Protein AF-A0A2H0RM08-F1 (afdb_monomer_lite)

Organism: NCBI:txid1975039

Sequence (198 aa):
MTTKRDSYFTITSQKLAPTNNWGISQTSTAKVDLTGQFVILPSTMTLTTHAVIGAIIGGATGDPYLAFSLGFGSHFLVDIIPHGDRELYEGHKTKTAQKRAVAFVIMDAITALIVVSLMFAYSPDHTLSFVLAMGIIGSVLPDFINGIYEAWEVQSLEWFNRFHFFFHNLISDRSGDVPLRYGLIGQLVVIVFLQRYF

pLDDT: mean 72.75, std 20.71, range [28.17, 97.88]

Structure (mmCIF, N/CA/C/O backbone):
data_AF-A0A2H0RM08-F1
#
_entry.id   AF-A0A2H0RM08-F1
#
loop_
_atom_site.group_PDB
_atom_site.id
_atom_site.type_symbol
_atom_site.label_atom_id
_atom_site.label_alt_id
_atom_site.label_comp_id
_atom_site.label_asym_id
_atom_site.label_entity_id
_atom_site.label_seq_id
_atom_site.pdbx_PDB_ins_code
_atom_site.Cartn_x
_atom_site.Cartn_y
_atom_site.Cartn_z
_atom_site.occupancy
_atom_site.B_iso_or_equiv
_atom_site.auth_seq_id
_atom_site.auth_comp_id
_atom_site.auth_asym_id
_atom_site.auth_atom_id
_atom_site.pdbx_PDB_model_num
ATOM 1 N N . MET A 1 1 ? -8.349 7.116 56.021 1.00 37.41 1 MET A N 1
ATOM 2 C CA . MET A 1 1 ? -9.017 6.359 54.940 1.00 37.41 1 MET A CA 1
ATOM 3 C C . MET A 1 1 ? -9.976 7.299 54.229 1.00 37.41 1 MET A C 1
ATOM 5 O O . MET A 1 1 ? -11.030 7.604 54.762 1.00 37.41 1 MET A O 1
ATOM 9 N N . THR A 1 2 ? -9.557 7.849 53.093 1.00 32.69 2 THR A N 1
ATOM 10 C CA . THR A 1 2 ? -10.329 8.783 52.266 1.00 32.69 2 THR A CA 1
ATOM 11 C C . THR A 1 2 ? -11.040 8.003 51.162 1.00 32.69 2 THR A C 1
ATOM 13 O O . THR A 1 2 ? -10.400 7.394 50.309 1.00 32.69 2 THR A O 1
ATOM 16 N N . THR A 1 3 ? -12.370 7.985 51.187 1.00 38.28 3 THR A N 1
ATOM 17 C CA . THR A 1 3 ? -13.201 7.414 50.122 1.00 38.28 3 THR A CA 1
ATOM 18 C C . THR A 1 3 ? -13.321 8.431 48.988 1.00 38.28 3 THR A C 1
ATOM 20 O O . THR A 1 3 ? -13.971 9.467 49.116 1.00 38.28 3 THR A O 1
ATOM 23 N N . LYS A 1 4 ? -12.647 8.160 47.867 1.00 35.88 4 LYS A N 1
ATOM 24 C CA . LYS A 1 4 ? -12.765 8.941 46.632 1.00 35.88 4 LYS A CA 1
ATOM 25 C C . LYS A 1 4 ? -14.127 8.607 46.004 1.00 35.88 4 LYS A C 1
ATOM 27 O O . LYS A 1 4 ? -14.339 7.480 45.572 1.00 35.88 4 LYS A O 1
ATOM 32 N N . ARG A 1 5 ? -15.077 9.547 46.041 1.00 39.28 5 ARG A N 1
ATOM 33 C CA . ARG A 1 5 ? -16.319 9.472 45.255 1.00 39.28 5 ARG A CA 1
ATOM 34 C C . ARG A 1 5 ? -15.983 9.885 43.825 1.00 39.28 5 ARG A C 1
ATOM 36 O O . ARG A 1 5 ? -15.564 11.020 43.615 1.00 39.28 5 ARG A O 1
ATOM 43 N N . ASP A 1 6 ? -16.163 8.977 42.875 1.00 38.56 6 ASP A N 1
ATOM 44 C CA . ASP A 1 6 ? -16.057 9.288 41.453 1.00 38.56 6 ASP A CA 1
ATOM 45 C C . ASP A 1 6 ? -17.283 10.102 41.017 1.00 38.56 6 ASP A C 1
ATOM 47 O O . ASP A 1 6 ? -18.428 9.647 41.067 1.00 38.56 6 ASP A O 1
ATOM 51 N N . SER A 1 7 ? -17.032 11.353 40.642 1.00 35.97 7 SER A N 1
ATOM 52 C CA . SER A 1 7 ? -18.035 12.323 40.212 1.00 35.97 7 SER A CA 1
ATOM 53 C C . SER A 1 7 ? -18.400 12.094 38.742 1.00 35.97 7 SER A C 1
ATOM 55 O O . SER A 1 7 ? -17.797 12.687 37.853 1.00 35.97 7 SER A O 1
ATOM 57 N N . TYR A 1 8 ? -19.396 11.253 38.463 1.00 36.31 8 TYR A N 1
ATOM 58 C CA . TYR A 1 8 ? -20.032 11.210 37.142 1.00 36.31 8 TYR A CA 1
ATOM 59 C C . TYR A 1 8 ? -21.121 12.289 37.067 1.00 36.31 8 TYR A C 1
ATOM 61 O O . TYR A 1 8 ? -22.122 12.216 37.779 1.00 36.31 8 TYR A O 1
ATOM 69 N N . PHE A 1 9 ? -20.950 13.289 36.200 1.00 38.53 9 PHE A N 1
ATOM 70 C CA . PHE A 1 9 ? -22.025 14.220 35.853 1.00 38.53 9 PHE A CA 1
ATOM 71 C C . PHE A 1 9 ? -22.924 13.585 34.786 1.00 38.53 9 PHE A C 1
ATOM 73 O O . PHE A 1 9 ? -22.468 13.253 33.695 1.00 38.53 9 PHE A O 1
ATOM 80 N N . THR A 1 10 ? -24.210 13.423 35.099 1.00 34.44 10 THR A N 1
ATOM 81 C CA . THR A 1 10 ? -25.239 13.045 34.120 1.00 34.44 10 THR A CA 1
ATOM 82 C C . THR A 1 10 ? -25.870 14.327 33.593 1.00 34.44 10 THR A C 1
ATOM 84 O O . THR A 1 10 ? -26.615 14.986 34.315 1.00 34.44 10 THR A O 1
ATOM 87 N N . ILE A 1 11 ? -25.555 14.712 32.356 1.00 38.88 11 ILE A N 1
ATOM 88 C CA . ILE A 1 11 ? -26.245 15.812 31.672 1.00 38.88 11 ILE A CA 1
ATOM 89 C C . ILE A 1 11 ? -27.397 15.199 30.877 1.00 38.88 11 ILE A C 1
ATOM 91 O O . ILE A 1 11 ? -27.197 14.613 29.816 1.00 38.88 11 ILE A O 1
ATOM 95 N N . THR A 1 12 ? -28.613 15.319 31.400 1.00 37.12 12 THR A N 1
ATOM 96 C CA . THR A 1 12 ? -29.833 14.910 30.699 1.00 37.12 12 THR A CA 1
ATOM 97 C C . THR A 1 12 ? -30.245 16.023 29.737 1.00 37.12 12 THR A C 1
ATOM 99 O O . THR A 1 12 ? -31.011 16.909 30.106 1.00 37.12 12 THR A O 1
ATOM 102 N N . SER A 1 13 ? -29.747 16.022 28.499 1.00 37.53 13 SER A N 1
ATOM 103 C CA . SER A 1 13 ? -30.335 16.869 27.454 1.00 37.53 13 SER A CA 1
ATOM 104 C C . SER A 1 13 ? -31.500 16.125 26.798 1.00 37.53 13 SER A C 1
ATOM 106 O O . SER A 1 13 ? -31.288 15.240 25.967 1.00 37.53 13 SER A O 1
ATOM 108 N N . GLN A 1 14 ? -32.738 16.478 27.152 1.00 37.50 14 GLN A N 1
ATOM 109 C CA . GLN A 1 14 ? -33.910 16.133 26.344 1.00 37.50 14 GLN A CA 1
ATOM 110 C C . GLN A 1 14 ? -33.843 16.924 25.033 1.00 37.50 14 GLN A C 1
ATOM 112 O O . GLN A 1 14 ? -34.339 18.044 24.939 1.00 37.50 14 GLN A O 1
ATOM 117 N N . LYS A 1 15 ? -33.215 16.349 24.007 1.00 37.06 15 LYS A N 1
ATOM 118 C CA . LYS A 1 15 ? -33.416 16.782 22.624 1.00 37.06 15 LYS A CA 1
ATOM 119 C C . LYS A 1 15 ? -34.309 15.734 21.970 1.00 37.06 15 LYS A C 1
ATOM 121 O O . LYS A 1 15 ? -33.874 14.614 21.725 1.00 37.06 15 LYS A O 1
ATOM 126 N N . LEU A 1 16 ? -35.583 16.081 21.789 1.00 36.94 16 LEU A N 1
ATOM 127 C CA . LEU A 1 16 ? -36.564 15.258 21.082 1.00 36.94 16 LEU A CA 1
ATOM 128 C C . LEU A 1 16 ? -36.021 14.963 19.675 1.00 36.94 16 LEU A C 1
ATOM 130 O O . LEU A 1 16 ? -35.828 15.882 18.880 1.00 36.94 16 LEU A O 1
ATOM 134 N N . ALA A 1 17 ? -35.717 13.696 19.396 1.00 36.94 17 ALA A N 1
ATOM 135 C CA . ALA A 1 17 ? -35.316 13.249 18.069 1.00 36.94 17 ALA A CA 1
ATOM 136 C C . ALA A 1 17 ? -36.547 13.219 17.142 1.00 36.94 17 ALA A C 1
ATOM 138 O O . ALA A 1 17 ? -37.616 12.791 17.587 1.00 36.94 17 ALA A O 1
ATOM 139 N N . PRO A 1 18 ? -36.438 13.639 15.869 1.00 34.59 18 PRO A N 1
ATOM 140 C CA . PRO A 1 18 ? -37.503 13.412 14.904 1.00 34.59 18 PRO A CA 1
ATOM 141 C C . PRO A 1 18 ? -37.652 11.904 14.670 1.00 34.59 18 PRO A C 1
ATOM 143 O O . PRO A 1 18 ? -36.688 11.205 14.360 1.00 34.59 18 PRO A O 1
ATOM 146 N N . THR A 1 19 ? -38.869 11.401 14.853 1.00 38.06 19 THR A N 1
ATOM 147 C CA . THR A 1 19 ? -39.237 10.005 14.613 1.00 38.06 19 THR A CA 1
ATOM 148 C C . THR A 1 19 ? -39.115 9.693 13.124 1.00 38.06 19 THR A C 1
ATOM 150 O O . THR A 1 19 ? -39.819 10.292 12.312 1.00 38.06 19 THR A O 1
ATOM 153 N N . ASN A 1 20 ? -38.258 8.747 12.745 1.00 40.06 20 ASN A N 1
ATOM 154 C CA . ASN A 1 20 ? -38.384 8.071 11.457 1.00 40.06 20 ASN A CA 1
ATOM 155 C C . ASN A 1 20 ? -39.426 6.938 11.582 1.00 40.06 20 ASN A C 1
ATOM 157 O O . ASN A 1 20 ? -39.612 6.364 12.654 1.00 40.06 20 ASN A O 1
ATOM 161 N N . ASN A 1 21 ? -40.143 6.644 10.491 1.00 40.69 21 ASN A N 1
ATOM 162 C CA . ASN A 1 21 ? -41.357 5.802 10.429 1.00 40.69 21 ASN A CA 1
ATOM 163 C C . ASN A 1 21 ? -41.167 4.297 10.738 1.00 40.69 21 ASN A C 1
ATOM 165 O O . ASN A 1 21 ? -41.962 3.474 10.296 1.00 40.69 21 ASN A O 1
ATOM 169 N N . TRP A 1 22 ? -40.143 3.917 11.501 1.00 36.47 22 TRP A N 1
ATOM 170 C CA . TRP A 1 22 ? -39.817 2.518 11.790 1.00 36.47 22 TRP A CA 1
ATOM 171 C C . TRP A 1 22 ? -39.790 2.160 13.277 1.00 36.47 22 TRP A C 1
ATOM 173 O O . TRP A 1 22 ? -39.260 1.117 13.623 1.00 36.47 22 TRP A O 1
ATOM 183 N N . GLY A 1 23 ? -40.384 2.964 14.166 1.00 35.12 23 GLY A N 1
ATOM 184 C CA . GLY A 1 23 ? -40.809 2.501 15.500 1.00 35.12 23 GLY A CA 1
ATOM 185 C C . GLY A 1 23 ? -39.731 1.924 16.435 1.00 35.12 23 GLY A C 1
ATOM 186 O O . GLY A 1 23 ? -40.082 1.291 17.426 1.00 35.12 23 GLY A O 1
ATOM 187 N N . ILE A 1 24 ? -38.438 2.138 16.172 1.00 36.03 24 ILE A N 1
ATOM 188 C CA . ILE A 1 24 ? -37.345 1.684 17.042 1.00 36.03 24 ILE A CA 1
ATOM 189 C C . ILE A 1 24 ? -36.806 2.896 17.804 1.00 36.03 24 ILE A C 1
ATOM 191 O O . ILE A 1 24 ? -36.108 3.738 17.239 1.00 36.03 24 ILE A O 1
ATOM 195 N N . SER A 1 25 ? -37.106 2.995 19.103 1.00 32.72 25 SER A N 1
ATOM 196 C CA . SER A 1 25 ? -36.466 3.988 19.970 1.00 32.72 25 SER A CA 1
ATOM 197 C C . SER A 1 25 ? -35.016 3.571 20.235 1.00 32.72 25 SER A C 1
ATOM 199 O O . SER A 1 25 ? -34.748 2.729 21.093 1.00 32.72 25 SER A O 1
ATOM 201 N N . GLN A 1 26 ? -34.060 4.147 19.508 1.00 35.72 26 GLN A N 1
ATOM 202 C CA . GLN A 1 26 ? -32.646 4.002 19.847 1.00 35.72 26 GLN A CA 1
ATOM 203 C C . GLN A 1 26 ? -32.292 4.968 20.981 1.00 35.72 26 GLN A C 1
ATOM 205 O O . GLN A 1 26 ? -31.883 6.102 20.755 1.00 35.72 26 GLN A O 1
ATOM 210 N N . THR A 1 27 ? -32.430 4.529 22.230 1.00 34.03 27 THR A N 1
ATOM 211 C CA . THR A 1 27 ? -31.763 5.194 23.355 1.00 34.03 27 THR A CA 1
ATOM 212 C C . THR A 1 27 ? -30.323 4.690 23.436 1.00 34.03 27 THR A C 1
ATOM 214 O O . THR A 1 27 ? -29.999 3.861 24.285 1.00 34.03 27 THR A O 1
ATOM 217 N N . SER A 1 28 ? -29.443 5.150 22.542 1.00 32.59 28 SER A N 1
ATOM 218 C CA . SER A 1 28 ? -28.004 4.952 22.731 1.00 32.59 28 SER A CA 1
ATOM 219 C C . SER A 1 28 ? -27.492 6.036 23.676 1.00 32.59 28 SER A C 1
ATOM 221 O O . SER A 1 28 ? -27.297 7.187 23.283 1.00 32.59 28 SER A O 1
ATOM 223 N N . THR A 1 29 ? -27.276 5.695 24.943 1.00 30.27 29 THR A N 1
ATOM 224 C CA . THR A 1 29 ? -26.474 6.536 25.835 1.00 30.27 29 THR A C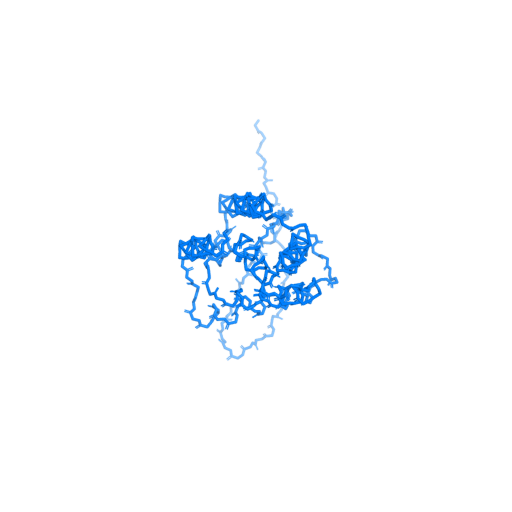A 1
ATOM 225 C C . THR A 1 29 ? -25.033 6.509 25.334 1.00 30.27 29 THR A C 1
ATOM 227 O O . THR A 1 29 ? -24.268 5.608 25.681 1.00 30.27 29 THR A O 1
ATOM 230 N N . ALA A 1 30 ? -24.672 7.465 24.480 1.00 31.56 30 ALA A N 1
ATOM 231 C CA . ALA A 1 30 ? -23.295 7.688 24.072 1.00 31.56 30 ALA A CA 1
ATOM 232 C C . ALA A 1 30 ? -22.513 8.197 25.291 1.00 31.56 30 ALA A C 1
ATOM 234 O O . ALA A 1 30 ? -22.573 9.371 25.653 1.00 31.56 30 ALA A O 1
ATOM 235 N N . LYS A 1 31 ? -21.810 7.285 25.967 1.00 28.17 31 LYS A N 1
ATOM 236 C CA . LYS A 1 31 ? -20.747 7.650 26.901 1.00 28.17 31 LYS A CA 1
ATOM 237 C C . LYS A 1 31 ? -19.540 8.032 26.052 1.00 28.17 31 LYS A C 1
ATOM 239 O O . LYS A 1 31 ? -18.856 7.155 25.536 1.00 28.17 31 LYS A O 1
ATOM 244 N N . VAL A 1 32 ? -19.327 9.331 25.865 1.00 37.38 32 VAL A N 1
ATOM 245 C CA . VAL A 1 32 ? -18.082 9.850 25.292 1.00 37.38 32 VAL A CA 1
ATOM 246 C C . VAL A 1 32 ? -17.012 9.695 26.367 1.00 37.38 32 VAL A C 1
ATOM 248 O O . VAL A 1 32 ? -17.015 10.414 27.366 1.00 37.38 32 VAL A O 1
ATOM 251 N N . ASP A 1 33 ? -16.158 8.688 26.204 1.00 36.47 33 ASP A N 1
ATOM 252 C CA . ASP A 1 33 ? -14.968 8.519 27.029 1.00 36.47 33 ASP A CA 1
ATOM 253 C C . ASP A 1 33 ? -13.962 9.612 26.637 1.00 36.47 33 ASP A C 1
ATOM 255 O O . ASP A 1 33 ? -13.466 9.646 25.514 1.00 36.47 33 ASP A O 1
ATOM 259 N N . LEU A 1 34 ? -13.710 10.548 27.554 1.00 41.09 34 LEU A N 1
ATOM 260 C CA . LEU A 1 34 ? -12.825 11.705 27.367 1.00 41.09 34 LEU A CA 1
ATOM 261 C C . LEU A 1 34 ? -11.333 11.326 27.352 1.00 41.09 34 LEU A C 1
ATOM 263 O O . LEU A 1 34 ? -10.472 12.207 27.331 1.00 41.09 34 LEU A O 1
ATOM 267 N N . THR A 1 35 ? -10.987 10.036 27.350 1.00 35.56 35 THR A N 1
ATOM 268 C CA . THR A 1 35 ? -9.635 9.616 26.985 1.00 35.56 35 THR A CA 1
ATOM 269 C C . THR A 1 35 ? -9.523 9.630 25.467 1.00 35.56 35 THR A C 1
ATOM 271 O O . THR A 1 35 ? -9.950 8.678 24.821 1.00 35.56 35 THR A O 1
ATOM 274 N N . GLY A 1 36 ? -8.952 10.693 24.899 1.00 36.16 36 GLY A N 1
ATOM 275 C CA . GLY A 1 36 ? -8.514 10.754 23.501 1.00 36.16 36 GLY A CA 1
ATOM 276 C C . GLY A 1 36 ? -7.443 9.702 23.203 1.00 36.16 36 GLY A C 1
ATOM 277 O O . GLY A 1 36 ? -6.269 10.017 23.027 1.00 36.16 36 GLY A O 1
ATOM 278 N N . GLN A 1 37 ? -7.831 8.428 23.220 1.00 34.03 37 GLN A N 1
ATO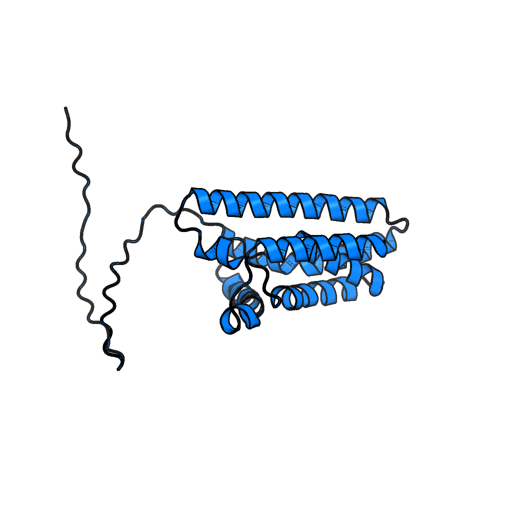M 279 C CA . GLN A 1 37 ? -7.024 7.338 22.715 1.00 34.03 37 GLN A CA 1
ATOM 280 C C . GLN A 1 37 ? -7.049 7.498 21.204 1.00 34.03 37 GLN A C 1
ATOM 282 O O . GLN A 1 37 ? -8.027 7.131 20.566 1.00 34.03 37 GLN A O 1
ATOM 287 N N . PHE A 1 38 ? -5.988 8.103 20.670 1.00 39.06 38 PHE A N 1
ATOM 288 C CA . PHE A 1 38 ? -5.614 7.988 19.268 1.00 39.06 38 PHE A CA 1
ATOM 289 C C . PHE A 1 38 ? -5.663 6.509 18.904 1.00 39.06 38 PHE A C 1
ATOM 291 O O . PHE A 1 38 ? -4.798 5.728 19.309 1.00 39.06 38 PHE A O 1
ATOM 298 N N . VAL A 1 39 ? -6.721 6.110 18.211 1.00 41.44 39 VAL A N 1
ATOM 299 C CA . VAL A 1 39 ? -6.815 4.776 17.651 1.00 41.44 39 VAL A CA 1
ATOM 300 C C . VAL A 1 39 ? -6.355 4.922 16.212 1.00 41.44 39 VAL A C 1
ATOM 302 O O . VAL A 1 39 ? -7.137 5.280 15.344 1.00 41.44 39 VAL A O 1
ATOM 305 N N . ILE A 1 40 ? -5.060 4.708 15.979 1.00 45.97 40 ILE A N 1
ATOM 306 C CA . ILE A 1 40 ? -4.556 4.504 14.620 1.00 45.97 40 ILE A CA 1
ATOM 307 C C . ILE A 1 40 ? -5.148 3.166 14.181 1.00 45.97 40 ILE A C 1
ATOM 309 O O . ILE A 1 40 ? -4.779 2.123 14.727 1.00 45.97 40 ILE A O 1
ATOM 313 N N . LEU A 1 41 ? -6.155 3.222 13.313 1.00 48.12 41 LEU A N 1
ATOM 314 C CA . LEU A 1 41 ? -6.894 2.068 12.818 1.00 48.12 41 LEU A CA 1
ATOM 315 C C . LEU A 1 41 ? -6.444 1.769 11.403 1.00 48.12 41 LEU A C 1
ATOM 317 O O . LEU A 1 41 ? -7.111 2.221 10.489 1.00 48.12 41 LEU A O 1
ATOM 321 N N . PRO A 1 42 ? -5.351 1.019 11.213 1.00 47.97 42 PRO A N 1
ATOM 322 C CA . PRO A 1 42 ? -4.864 0.779 9.873 1.00 47.97 42 PRO A CA 1
ATOM 323 C C . PRO A 1 42 ? -5.911 0.011 9.061 1.00 47.97 42 PRO A C 1
ATOM 325 O O . PRO A 1 42 ? -6.260 -1.120 9.407 1.00 47.97 42 PRO A O 1
ATOM 328 N N . SER A 1 43 ? -6.400 0.643 7.997 1.00 49.81 43 SER A N 1
ATOM 329 C CA . SER A 1 43 ? -7.021 -0.021 6.853 1.00 49.81 43 SER A CA 1
ATOM 330 C C . SER A 1 43 ? -5.911 -0.716 6.077 1.00 49.81 43 SER A C 1
ATOM 332 O O . SER A 1 43 ? -5.074 -0.023 5.501 1.00 49.81 43 SER A O 1
ATOM 334 N N . THR A 1 44 ? -5.812 -2.039 6.087 1.00 52.12 44 THR A N 1
ATOM 335 C CA . THR A 1 44 ? -4.750 -2.647 5.281 1.00 52.12 44 THR A CA 1
ATOM 336 C C . THR A 1 44 ? -5.153 -4.018 4.779 1.00 52.12 44 THR A C 1
ATOM 338 O O . THR A 1 44 ? -5.042 -5.019 5.499 1.00 52.12 44 THR A O 1
ATOM 341 N N . MET A 1 45 ? -5.380 -4.067 3.468 1.00 58.78 45 MET A N 1
ATOM 342 C CA . MET A 1 45 ? -4.684 -5.040 2.641 1.00 58.78 45 MET A CA 1
ATOM 343 C C . MET A 1 45 ? -3.205 -4.985 3.000 1.00 58.78 45 MET A C 1
ATOM 345 O O . MET A 1 45 ? -2.622 -3.924 3.193 1.00 58.78 45 MET A O 1
ATOM 349 N N . THR A 1 46 ? -2.578 -6.145 3.110 1.00 77.69 46 THR A N 1
ATOM 350 C CA . THR A 1 46 ? -1.178 -6.234 3.535 1.00 77.69 46 THR A CA 1
ATOM 351 C C . THR A 1 46 ? -0.293 -5.360 2.629 1.00 77.69 46 THR A C 1
ATOM 353 O O . THR A 1 46 ? -0.227 -5.594 1.420 1.00 77.69 46 THR A O 1
ATOM 356 N N . LEU A 1 47 ? 0.400 -4.377 3.207 1.00 85.19 47 LEU A N 1
ATOM 357 C CA . LEU A 1 47 ? 1.369 -3.472 2.586 1.00 85.19 47 LEU A CA 1
ATOM 358 C C . LEU A 1 47 ? 2.359 -4.235 1.703 1.00 85.19 47 LEU A C 1
ATOM 360 O O . LEU A 1 47 ? 2.749 -3.779 0.628 1.00 85.19 47 LEU A O 1
ATOM 364 N N . THR A 1 48 ? 2.740 -5.438 2.142 1.00 87.81 48 THR A N 1
ATOM 365 C CA . THR A 1 48 ? 3.602 -6.339 1.374 1.00 87.81 48 THR A CA 1
ATOM 366 C C . THR A 1 48 ? 2.990 -6.704 0.020 1.00 87.81 48 THR A C 1
ATOM 368 O O . THR A 1 48 ? 3.690 -6.687 -0.989 1.00 87.81 48 THR A O 1
ATOM 371 N N . THR A 1 49 ? 1.694 -7.019 -0.032 1.00 89.44 49 THR A N 1
ATOM 372 C CA . THR A 1 49 ? 0.995 -7.386 -1.273 1.00 89.44 49 THR A CA 1
ATOM 373 C C . THR A 1 49 ? 0.979 -6.219 -2.256 1.00 89.44 49 THR A C 1
ATOM 375 O O . THR A 1 49 ? 1.327 -6.407 -3.421 1.00 89.44 49 THR A O 1
ATOM 378 N N . HIS A 1 50 ? 0.675 -5.004 -1.791 1.00 91.56 50 HIS A N 1
ATOM 379 C CA . HIS A 1 50 ? 0.737 -3.800 -2.626 1.00 91.56 50 HIS A CA 1
ATOM 380 C C . HIS A 1 50 ? 2.139 -3.525 -3.150 1.00 91.56 50 HIS A C 1
ATOM 382 O O . HIS A 1 50 ? 2.318 -3.288 -4.343 1.00 91.56 50 HIS A O 1
ATOM 388 N N . ALA A 1 51 ? 3.151 -3.615 -2.286 1.00 92.00 51 ALA A N 1
ATOM 389 C CA . ALA A 1 51 ? 4.530 -3.418 -2.702 1.00 92.00 51 ALA A CA 1
ATOM 390 C C . ALA A 1 51 ? 4.937 -4.424 -3.792 1.00 92.00 51 ALA A C 1
ATOM 392 O O . ALA A 1 51 ? 5.489 -4.034 -4.819 1.00 92.00 51 ALA A O 1
ATOM 393 N N . VAL A 1 52 ? 4.609 -5.708 -3.623 1.00 90.19 52 VAL A N 1
ATOM 394 C CA . VAL A 1 52 ? 4.943 -6.747 -4.609 1.00 90.19 52 VAL A CA 1
ATOM 395 C C . VAL A 1 52 ? 4.196 -6.534 -5.932 1.00 90.19 52 VAL A C 1
ATOM 397 O O . VAL A 1 52 ? 4.815 -6.599 -6.995 1.00 90.19 52 VAL A O 1
ATOM 400 N N . ILE A 1 53 ? 2.893 -6.238 -5.897 1.00 91.19 53 ILE A N 1
ATOM 401 C CA . ILE A 1 53 ? 2.098 -5.963 -7.107 1.00 91.19 53 ILE A CA 1
ATOM 402 C C . ILE A 1 53 ? 2.626 -4.721 -7.834 1.00 91.19 53 ILE A C 1
ATOM 404 O O . ILE A 1 53 ? 2.835 -4.762 -9.048 1.00 91.19 53 ILE A O 1
ATOM 408 N N . GLY A 1 54 ? 2.919 -3.648 -7.097 1.00 92.69 54 GLY A N 1
ATOM 409 C CA . GLY A 1 54 ? 3.523 -2.435 -7.638 1.00 92.69 54 GLY A CA 1
ATOM 410 C C . GLY A 1 54 ? 4.866 -2.704 -8.315 1.00 92.69 54 GLY A C 1
ATOM 411 O O . GLY A 1 54 ? 5.103 -2.232 -9.427 1.00 92.69 54 GLY A O 1
ATOM 412 N N . ALA A 1 55 ? 5.723 -3.524 -7.706 1.00 90.75 55 ALA A N 1
ATOM 413 C CA . ALA A 1 55 ? 6.993 -3.913 -8.308 1.00 90.75 55 ALA A CA 1
ATOM 414 C C . ALA A 1 55 ? 6.798 -4.670 -9.633 1.00 90.75 55 ALA A C 1
ATOM 416 O O . ALA A 1 55 ? 7.473 -4.378 -10.615 1.00 90.75 55 ALA A O 1
ATOM 417 N N . ILE A 1 56 ? 5.837 -5.591 -9.718 1.00 89.75 56 ILE A N 1
ATOM 418 C CA . ILE A 1 56 ? 5.549 -6.325 -10.965 1.00 89.75 56 ILE A CA 1
ATOM 419 C C . ILE A 1 56 ? 5.059 -5.397 -12.062 1.00 89.75 56 ILE A C 1
ATOM 421 O O . ILE A 1 56 ? 5.503 -5.505 -13.203 1.00 89.75 56 ILE A O 1
ATOM 425 N N . ILE A 1 57 ? 4.168 -4.469 -11.719 1.00 92.44 57 ILE A N 1
ATOM 426 C CA . ILE A 1 57 ? 3.696 -3.450 -12.654 1.00 92.44 57 ILE A CA 1
ATOM 427 C C . ILE A 1 57 ? 4.875 -2.610 -13.155 1.00 92.44 57 ILE A C 1
ATOM 429 O O . ILE A 1 57 ? 4.976 -2.348 -14.354 1.00 92.44 57 ILE A O 1
ATOM 433 N N . GLY A 1 58 ? 5.810 -2.248 -12.274 1.00 91.31 58 GLY A N 1
ATOM 434 C CA . GLY A 1 58 ? 7.053 -1.589 -12.667 1.00 91.31 58 GLY A CA 1
ATOM 435 C C . GLY A 1 58 ? 7.862 -2.417 -13.670 1.00 91.31 58 GLY A C 1
ATOM 436 O O . GLY A 1 58 ? 8.197 -1.933 -14.750 1.00 91.31 58 GLY A O 1
ATOM 437 N N . GLY A 1 59 ? 8.106 -3.692 -13.367 1.00 88.31 59 GLY A N 1
ATOM 438 C CA . GLY A 1 59 ? 8.869 -4.583 -14.244 1.00 88.31 59 GLY A CA 1
ATOM 439 C C . GLY A 1 59 ? 8.201 -4.815 -15.602 1.00 88.31 59 GLY A C 1
ATOM 440 O O . GLY A 1 59 ? 8.886 -4.914 -16.615 1.00 88.31 59 GLY A O 1
ATOM 441 N N . ALA A 1 60 ? 6.868 -4.859 -15.637 1.00 89.94 60 ALA A N 1
ATOM 442 C CA . ALA A 1 60 ? 6.094 -5.084 -16.855 1.00 89.94 60 ALA A CA 1
ATOM 443 C C . ALA A 1 60 ? 5.966 -3.838 -17.748 1.00 89.94 60 ALA A C 1
ATOM 445 O O . ALA A 1 60 ? 5.773 -3.971 -18.955 1.00 89.94 60 ALA A O 1
ATOM 446 N N . THR A 1 61 ? 6.033 -2.636 -17.173 1.00 91.81 61 THR A N 1
ATOM 447 C CA . THR A 1 61 ? 5.836 -1.381 -17.917 1.00 91.81 61 THR A CA 1
ATOM 448 C C . THR A 1 61 ? 7.127 -0.834 -18.505 1.00 91.81 61 THR A C 1
ATOM 450 O O . THR A 1 61 ? 7.103 -0.302 -19.612 1.00 91.81 61 THR A O 1
ATOM 453 N N . GLY A 1 62 ? 8.244 -0.929 -17.776 1.00 87.69 62 GLY A N 1
ATOM 454 C CA . GLY A 1 62 ? 9.527 -0.355 -18.196 1.00 87.69 62 GLY A CA 1
ATOM 455 C C . GLY A 1 62 ? 9.561 1.182 -18.247 1.00 87.69 62 GLY A C 1
ATOM 456 O O . GLY A 1 62 ? 10.599 1.748 -18.578 1.00 87.69 62 GLY A O 1
ATOM 457 N N . ASP A 1 63 ? 8.463 1.859 -17.894 1.00 92.75 63 ASP A N 1
ATOM 458 C CA . ASP A 1 63 ? 8.345 3.317 -17.827 1.00 92.75 63 ASP A CA 1
ATOM 459 C C . ASP A 1 63 ? 7.929 3.739 -16.407 1.00 92.75 63 ASP A C 1
ATOM 461 O O . ASP A 1 63 ? 6.937 3.226 -15.884 1.00 92.75 63 ASP A O 1
ATOM 465 N N . PRO A 1 64 ? 8.655 4.668 -15.761 1.00 95.00 64 PRO A N 1
ATOM 466 C CA . PRO A 1 64 ? 8.414 5.028 -14.365 1.00 95.00 64 PRO A CA 1
ATOM 467 C C . PRO A 1 64 ? 7.063 5.719 -14.131 1.00 95.00 64 PRO A C 1
ATOM 469 O O . PRO A 1 64 ? 6.474 5.554 -13.062 1.00 95.00 64 PRO A O 1
ATOM 472 N N . TYR A 1 65 ? 6.551 6.479 -15.101 1.00 96.62 65 TYR A N 1
ATOM 473 C CA . TYR A 1 65 ? 5.271 7.173 -14.959 1.00 96.62 65 TYR A CA 1
ATOM 474 C C . TYR A 1 65 ? 4.112 6.186 -15.070 1.00 96.62 65 TYR A C 1
ATOM 476 O O . TYR A 1 65 ? 3.204 6.207 -14.238 1.00 96.62 65 TYR A O 1
ATOM 484 N N . LEU A 1 66 ? 4.176 5.278 -16.047 1.00 96.88 66 LEU A N 1
ATOM 485 C CA . LEU A 1 66 ? 3.210 4.188 -16.173 1.00 96.88 66 LEU A CA 1
ATOM 486 C C . LEU A 1 66 ? 3.265 3.255 -14.966 1.00 96.88 66 LEU A C 1
ATOM 488 O O . LEU A 1 66 ? 2.209 2.896 -14.448 1.00 96.88 66 LEU A O 1
ATOM 492 N N . ALA A 1 67 ? 4.463 2.914 -14.483 1.00 96.06 67 ALA A N 1
ATOM 493 C CA . ALA A 1 67 ? 4.647 2.106 -13.285 1.00 96.06 67 ALA A CA 1
ATOM 494 C C . ALA A 1 67 ? 3.930 2.725 -12.082 1.00 96.06 67 ALA A C 1
ATOM 496 O O . ALA A 1 67 ? 3.124 2.058 -11.434 1.00 96.06 67 ALA A O 1
ATOM 497 N N . PHE A 1 68 ? 4.163 4.014 -11.825 1.00 97.88 68 PHE A N 1
ATOM 498 C CA . PHE A 1 68 ? 3.511 4.735 -10.738 1.00 97.88 68 PHE A CA 1
ATOM 499 C C . PHE A 1 68 ? 1.988 4.779 -10.904 1.00 97.88 68 PHE A C 1
ATOM 501 O O . PHE A 1 68 ? 1.260 4.423 -9.979 1.00 97.88 68 PHE A O 1
ATOM 508 N N . SER A 1 69 ? 1.486 5.194 -12.073 1.00 97.56 69 SER A N 1
ATOM 509 C CA . SER A 1 69 ? 0.045 5.353 -12.300 1.00 97.56 69 SER A CA 1
ATOM 510 C C . SER A 1 69 ? -0.711 4.028 -12.228 1.00 97.56 69 SER A C 1
ATOM 512 O O . SER A 1 69 ? -1.772 3.958 -11.607 1.00 97.56 69 SER A O 1
ATOM 514 N N . LEU A 1 70 ? -0.170 2.970 -12.837 1.00 97.00 70 LEU A N 1
ATOM 515 C CA . LEU A 1 70 ? -0.774 1.642 -12.783 1.00 97.00 70 LEU A CA 1
ATOM 516 C C . LEU A 1 70 ? -0.631 1.021 -11.392 1.00 97.00 70 LEU A C 1
ATOM 518 O O . LEU A 1 70 ? -1.579 0.396 -10.930 1.00 97.00 70 LEU A O 1
ATOM 522 N N . GLY A 1 71 ? 0.487 1.247 -10.695 1.00 96.56 71 GLY A N 1
ATOM 523 C CA . GLY A 1 71 ? 0.661 0.854 -9.296 1.00 96.56 71 GLY A CA 1
ATOM 524 C C . GLY A 1 71 ? -0.402 1.493 -8.402 1.00 96.56 71 GLY A C 1
ATOM 525 O O . GLY A 1 71 ? -1.125 0.787 -7.701 1.00 96.56 71 GLY A O 1
ATOM 526 N N . PHE A 1 72 ? -0.584 2.809 -8.513 1.00 96.69 72 PHE A N 1
ATOM 527 C CA . PHE A 1 72 ? -1.601 3.563 -7.775 1.00 96.69 72 PHE A CA 1
ATOM 528 C C . PHE A 1 72 ? -3.022 3.074 -8.060 1.00 96.69 72 PHE A C 1
ATOM 530 O O . PHE A 1 72 ? -3.811 2.890 -7.138 1.00 96.69 72 PHE A O 1
ATOM 537 N N . GLY A 1 73 ? -3.352 2.808 -9.327 1.00 95.31 73 GLY A N 1
ATOM 538 C CA . GLY A 1 73 ? -4.645 2.224 -9.686 1.00 95.31 73 GLY A CA 1
ATOM 539 C C . GLY A 1 73 ? -4.823 0.799 -9.156 1.00 95.31 73 GLY A C 1
ATOM 540 O O . GLY A 1 73 ? -5.908 0.443 -8.700 1.00 95.31 73 GLY A O 1
ATOM 541 N N . SER A 1 74 ? -3.761 -0.012 -9.186 1.00 94.69 74 SER A N 1
ATOM 542 C CA . SER A 1 74 ? -3.804 -1.408 -8.746 1.00 94.69 74 SER A CA 1
ATOM 543 C C . SER A 1 74 ? -4.111 -1.549 -7.264 1.00 94.69 74 SER A C 1
ATOM 545 O O . SER A 1 74 ? -4.817 -2.483 -6.903 1.00 94.69 74 SER A O 1
ATOM 547 N N . HIS A 1 75 ? -3.667 -0.602 -6.435 1.00 93.38 75 HIS A N 1
ATOM 548 C CA . HIS A 1 75 ? -3.973 -0.581 -5.010 1.00 93.38 75 HIS A CA 1
ATOM 549 C C . HIS A 1 75 ? -5.483 -0.708 -4.762 1.00 93.38 75 HIS A C 1
ATOM 551 O O . HIS A 1 75 ? -5.931 -1.691 -4.182 1.00 93.38 75 HIS A O 1
ATOM 557 N N . PHE A 1 76 ? -6.280 0.201 -5.331 1.00 91.31 76 PHE A N 1
ATOM 558 C CA . PHE A 1 76 ? -7.734 0.185 -5.155 1.00 91.31 76 PHE A CA 1
ATOM 559 C C . PHE A 1 76 ? -8.390 -1.070 -5.728 1.00 91.31 76 PHE A C 1
ATOM 561 O O . PHE A 1 76 ? -9.397 -1.523 -5.202 1.00 91.31 76 PHE A O 1
ATOM 568 N N . LEU A 1 77 ? -7.849 -1.638 -6.812 1.00 91.12 77 LEU A N 1
ATOM 569 C CA . LEU A 1 77 ? -8.383 -2.874 -7.392 1.00 91.12 77 LEU A CA 1
ATOM 570 C C . LEU A 1 77 ? -8.132 -4.088 -6.499 1.00 91.12 77 LEU A C 1
ATOM 572 O O . LEU A 1 77 ? -8.970 -4.985 -6.435 1.00 91.12 77 LEU A O 1
ATOM 576 N N . VAL A 1 78 ? -6.976 -4.121 -5.843 1.00 88.31 78 VAL A N 1
ATOM 577 C CA . VAL A 1 78 ? -6.591 -5.194 -4.929 1.00 88.31 78 VAL A CA 1
ATOM 578 C C . VAL A 1 78 ? -7.398 -5.087 -3.637 1.00 88.31 78 VAL A C 1
ATOM 580 O O . VAL A 1 78 ? -7.942 -6.098 -3.206 1.00 88.31 78 VAL A O 1
ATOM 583 N N . ASP A 1 79 ? -7.594 -3.880 -3.104 1.00 86.50 79 ASP A N 1
ATOM 584 C CA . ASP A 1 79 ? -8.376 -3.621 -1.881 1.00 86.50 79 ASP A CA 1
ATOM 585 C C . ASP A 1 79 ? -9.842 -4.039 -1.968 1.00 86.50 79 ASP A C 1
ATOM 587 O O . ASP A 1 79 ? -10.459 -4.356 -0.954 1.00 86.50 79 ASP A O 1
ATOM 591 N N . ILE A 1 80 ? -10.406 -4.101 -3.176 1.00 87.62 80 ILE A N 1
ATOM 592 C CA . ILE A 1 80 ? -11.762 -4.621 -3.395 1.00 87.62 80 ILE A CA 1
ATOM 593 C C . ILE A 1 80 ? -11.883 -6.091 -2.947 1.00 87.62 80 ILE A C 1
ATOM 595 O O . ILE A 1 80 ? -12.976 -6.547 -2.599 1.00 87.62 80 ILE A O 1
ATOM 599 N N . ILE A 1 81 ? -10.796 -6.868 -3.008 1.00 84.38 81 ILE A N 1
ATOM 600 C CA . ILE A 1 81 ? -10.804 -8.294 -2.676 1.00 84.38 81 ILE A CA 1
ATOM 601 C C . ILE A 1 81 ? -10.898 -8.440 -1.151 1.00 84.38 81 ILE A C 1
ATOM 603 O O . ILE A 1 81 ? -10.012 -7.953 -0.456 1.00 84.38 81 ILE A O 1
ATOM 607 N N . PRO A 1 82 ? -11.904 -9.145 -0.599 1.00 80.06 82 PRO A N 1
ATOM 608 C CA . PRO A 1 82 ? -12.001 -9.352 0.845 1.00 80.06 82 PRO A CA 1
ATOM 609 C C . PRO A 1 82 ? -10.741 -10.016 1.413 1.00 80.06 82 PRO A C 1
ATOM 611 O O . PRO A 1 82 ? -10.298 -11.051 0.905 1.00 80.06 82 PRO A O 1
ATOM 614 N N . HIS A 1 83 ? -10.179 -9.436 2.472 1.00 76.81 83 HIS A N 1
ATOM 615 C CA . HIS A 1 83 ? -8.890 -9.846 3.042 1.00 76.81 83 HIS A CA 1
ATOM 616 C C . HIS A 1 83 ? -8.870 -9.901 4.576 1.00 76.81 83 HIS A C 1
ATOM 618 O O . HIS A 1 83 ? -7.849 -10.275 5.158 1.00 76.81 83 HIS A O 1
ATOM 624 N N . GLY A 1 84 ? -10.005 -9.669 5.237 1.00 73.88 84 GLY A N 1
ATOM 625 C CA . GLY A 1 84 ? -10.178 -9.989 6.650 1.00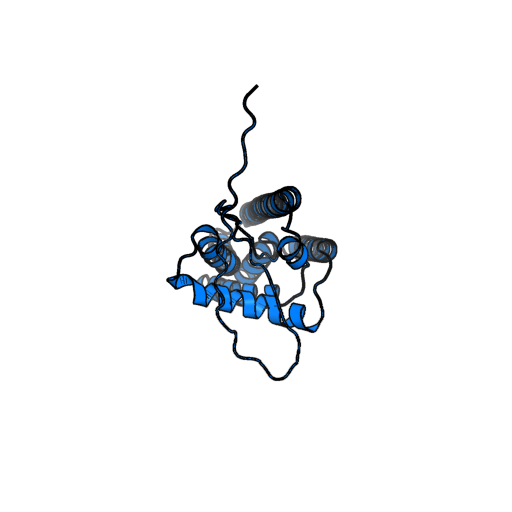 73.88 84 GLY A CA 1
ATOM 626 C C . GLY A 1 84 ? -9.599 -9.009 7.646 1.00 73.88 84 GLY A C 1
ATOM 627 O O . GLY A 1 84 ? -9.423 -9.362 8.816 1.00 73.88 84 GLY A O 1
ATOM 628 N N . ASP A 1 85 ? -9.310 -7.790 7.214 1.00 72.44 85 ASP A N 1
ATOM 629 C CA . ASP A 1 85 ? -8.881 -6.708 8.088 1.00 72.44 85 ASP A CA 1
ATOM 630 C C . ASP A 1 85 ? -10.068 -6.047 8.822 1.00 72.44 85 ASP A C 1
ATOM 632 O O . ASP A 1 85 ? -9.878 -5.414 9.863 1.00 72.44 85 ASP A O 1
ATOM 636 N N . ARG A 1 86 ? -11.319 -6.316 8.410 1.00 69.75 86 ARG A N 1
ATOM 637 C CA . ARG A 1 86 ? -12.521 -5.864 9.127 1.00 69.75 86 ARG A CA 1
ATOM 638 C C . ARG A 1 86 ? -12.585 -6.399 10.552 1.00 69.75 86 ARG A C 1
ATOM 640 O O . ARG A 1 86 ? -13.076 -5.705 11.435 1.00 69.75 86 ARG A O 1
ATOM 647 N N . GLU A 1 87 ? -12.072 -7.604 10.814 1.00 65.44 87 GLU A N 1
ATOM 648 C CA . GLU A 1 87 ? -11.973 -8.145 12.179 1.00 65.44 87 GLU A CA 1
ATOM 649 C C . GLU A 1 87 ? -10.968 -7.361 13.043 1.00 65.44 87 GLU A C 1
ATOM 651 O O . GLU A 1 87 ? -11.168 -7.225 14.255 1.00 65.44 87 GLU A O 1
ATOM 656 N N . LEU A 1 88 ? -9.898 -6.835 12.431 1.00 65.50 88 LEU A N 1
ATOM 657 C CA . LEU A 1 88 ? -8.903 -5.986 13.097 1.00 65.50 88 LEU A CA 1
ATOM 658 C C . LEU A 1 88 ? -9.473 -4.599 13.393 1.00 65.50 88 LEU A C 1
ATOM 660 O O . LEU A 1 88 ? -9.194 -4.047 14.462 1.00 65.50 88 LEU A O 1
ATOM 664 N N . TYR A 1 89 ? -10.307 -4.097 12.480 1.00 62.00 89 TYR A N 1
ATOM 665 C CA . TYR A 1 89 ? -11.139 -2.922 12.679 1.00 62.00 89 TYR A CA 1
ATOM 666 C C . TYR A 1 89 ? -12.223 -3.240 13.725 1.00 62.00 89 TYR A C 1
ATOM 668 O O . TYR A 1 89 ? -11.983 -3.112 14.912 1.00 62.00 89 TYR A O 1
ATOM 676 N N . GLU A 1 90 ? -13.375 -3.814 13.394 1.00 61.03 90 GLU A N 1
ATOM 677 C CA . GLU A 1 90 ? -14.531 -3.952 14.300 1.00 61.03 90 GLU A CA 1
ATOM 678 C C . GLU A 1 90 ? -14.256 -4.632 15.672 1.00 61.03 90 GLU A C 1
ATOM 680 O O . GLU A 1 90 ? -14.960 -4.366 16.660 1.00 61.03 90 GLU A O 1
ATOM 685 N N . GLY A 1 91 ? -13.216 -5.471 15.784 1.00 55.91 91 GLY A N 1
ATOM 686 C CA . GLY A 1 91 ? -12.769 -6.136 17.014 1.00 55.91 91 GLY A CA 1
ATOM 687 C C . GLY A 1 91 ? -12.028 -5.254 18.038 1.00 55.91 91 GLY A C 1
ATOM 688 O O . GLY A 1 91 ? -11.765 -5.704 19.160 1.00 55.91 91 GLY A O 1
ATOM 689 N N . HIS A 1 92 ? -11.731 -3.987 17.733 1.00 57.41 92 HIS A N 1
ATOM 690 C CA . HIS A 1 92 ? -10.906 -3.072 18.546 1.00 57.41 92 HIS A CA 1
ATOM 691 C C . HIS A 1 92 ? -11.523 -2.575 19.873 1.00 57.41 92 HIS A C 1
ATOM 693 O O . HIS A 1 92 ? -11.018 -1.642 20.496 1.00 57.41 92 HIS A O 1
ATOM 699 N N . LYS A 1 93 ? -12.582 -3.217 20.383 1.00 59.03 93 LYS A N 1
ATOM 700 C CA . LYS A 1 93 ? -13.256 -2.831 21.644 1.00 59.03 93 LYS A CA 1
ATOM 701 C C . LYS A 1 93 ? -12.378 -2.989 22.895 1.00 59.03 93 LYS A C 1
ATOM 703 O O . LYS A 1 93 ? -12.773 -2.573 23.981 1.00 59.03 93 LYS A O 1
ATOM 708 N N . THR A 1 94 ? -11.204 -3.612 22.773 1.00 68.50 94 THR A N 1
ATOM 709 C CA . THR A 1 94 ? -10.274 -3.842 23.885 1.00 68.50 94 THR A CA 1
ATOM 710 C C . THR A 1 94 ? -8.860 -3.381 23.540 1.00 68.50 94 THR A C 1
ATOM 712 O O . THR A 1 94 ? -8.396 -3.548 22.412 1.00 68.50 94 THR A O 1
ATOM 715 N N . LYS A 1 95 ? -8.117 -2.901 24.548 1.00 70.94 95 LYS A N 1
ATOM 716 C CA . LYS A 1 95 ? -6.692 -2.533 24.412 1.00 70.94 95 LYS A CA 1
ATOM 717 C C . LYS A 1 95 ? -5.828 -3.683 23.879 1.00 70.94 95 LYS A C 1
ATOM 719 O O . LYS A 1 95 ? -4.815 -3.456 23.227 1.00 70.94 95 LYS A O 1
ATOM 724 N N . THR A 1 96 ? -6.210 -4.927 24.164 1.00 72.06 96 THR A N 1
ATOM 725 C CA . THR A 1 96 ? -5.511 -6.121 23.673 1.00 72.06 96 THR A CA 1
ATOM 726 C C . THR A 1 96 ? -5.718 -6.324 22.173 1.00 72.06 96 THR A C 1
ATOM 728 O O . THR A 1 96 ? -4.763 -6.666 21.482 1.00 72.06 96 THR A O 1
ATOM 731 N N . ALA A 1 97 ? -6.930 -6.091 21.659 1.00 70.25 97 ALA A N 1
ATOM 732 C CA . ALA A 1 97 ? -7.219 -6.171 20.227 1.00 70.25 97 ALA A CA 1
ATOM 733 C C . ALA A 1 97 ? -6.474 -5.081 19.440 1.00 70.25 97 ALA A C 1
ATOM 735 O O . ALA A 1 97 ? -5.819 -5.387 18.451 1.00 70.25 97 ALA A O 1
ATOM 736 N N . GLN A 1 98 ? -6.451 -3.849 19.959 1.00 70.12 98 GLN A N 1
ATOM 737 C CA . GLN A 1 98 ? -5.683 -2.744 19.370 1.00 70.12 98 GLN A CA 1
ATOM 738 C C . GLN A 1 98 ? -4.185 -3.067 19.272 1.00 70.12 98 GLN A C 1
ATOM 740 O O . GLN A 1 98 ? -3.580 -2.917 18.216 1.00 70.12 98 GLN A O 1
ATOM 745 N N . LYS A 1 99 ? -3.580 -3.591 20.349 1.00 75.50 99 LYS A N 1
ATOM 746 C CA . LYS A 1 99 ? -2.167 -4.011 20.331 1.00 75.50 99 LYS A CA 1
ATOM 747 C C . LYS A 1 99 ? -1.879 -5.085 19.281 1.00 75.50 99 LYS A C 1
ATOM 749 O O . LYS A 1 99 ? -0.792 -5.086 18.717 1.00 75.50 99 LYS A O 1
ATOM 754 N N . ARG A 1 100 ? -2.825 -5.998 19.033 1.00 76.94 100 ARG A N 1
ATOM 755 C CA . ARG A 1 100 ? -2.686 -7.032 17.996 1.00 76.94 100 ARG A CA 1
ATOM 756 C C . ARG A 1 100 ? -2.743 -6.437 16.592 1.00 76.94 100 ARG A C 1
ATOM 758 O O . ARG A 1 100 ? -1.906 -6.812 15.784 1.00 76.94 100 ARG A O 1
ATOM 765 N N . ALA A 1 101 ? -3.659 -5.504 16.333 1.00 75.94 101 ALA A N 1
ATOM 766 C CA . ALA A 1 101 ? -3.746 -4.808 15.048 1.00 75.94 101 ALA A CA 1
ATOM 767 C C . ALA A 1 101 ? -2.466 -4.007 14.752 1.00 75.94 101 ALA A C 1
ATOM 769 O O . ALA A 1 101 ? -1.862 -4.171 13.699 1.00 75.94 101 ALA A O 1
ATOM 770 N N . VAL A 1 102 ? -1.971 -3.237 15.728 1.00 77.88 102 VAL A N 1
ATOM 771 C CA . VAL A 1 102 ? -0.705 -2.496 15.582 1.00 77.88 102 VAL A CA 1
ATOM 772 C C . VAL A 1 102 ? 0.473 -3.449 15.362 1.00 77.88 102 VAL A C 1
ATOM 774 O O . VAL A 1 102 ? 1.291 -3.222 14.475 1.00 77.88 102 VAL A O 1
ATOM 777 N N . ALA A 1 103 ? 0.560 -4.542 16.128 1.00 81.62 103 ALA A N 1
ATOM 778 C CA . ALA A 1 103 ? 1.611 -5.537 15.931 1.00 81.62 103 ALA A CA 1
ATOM 779 C C . ALA A 1 103 ? 1.549 -6.174 14.535 1.00 81.62 103 ALA A C 1
ATOM 781 O O . ALA A 1 103 ? 2.593 -6.364 13.920 1.00 81.62 103 ALA A O 1
ATOM 782 N N . PHE A 1 104 ? 0.350 -6.472 14.028 1.00 82.38 104 PHE A N 1
ATOM 783 C CA . PHE A 1 104 ? 0.155 -7.006 12.683 1.00 82.38 104 PHE A CA 1
ATOM 784 C C . PHE A 1 104 ? 0.696 -6.051 11.618 1.00 82.38 104 PHE A C 1
ATOM 786 O O . PHE A 1 104 ? 1.527 -6.455 10.812 1.00 82.38 104 PHE A O 1
ATOM 793 N N . VAL A 1 105 ? 0.317 -4.775 11.679 1.00 81.31 105 VAL A N 1
ATOM 794 C CA . VAL A 1 105 ? 0.764 -3.771 10.704 1.00 81.31 105 VAL A CA 1
ATOM 795 C C . VAL A 1 105 ? 2.261 -3.522 10.764 1.00 81.31 105 VAL A C 1
ATOM 797 O O . VAL A 1 105 ? 2.905 -3.413 9.727 1.00 81.31 105 VAL A O 1
ATOM 800 N N . ILE A 1 106 ? 2.854 -3.505 11.959 1.00 83.81 106 ILE A N 1
ATOM 801 C CA . ILE A 1 106 ? 4.312 -3.407 12.095 1.00 83.81 106 ILE A CA 1
ATOM 802 C C . ILE A 1 106 ? 4.993 -4.627 11.462 1.00 83.81 106 ILE A C 1
ATOM 804 O O . ILE A 1 106 ? 5.972 -4.475 10.734 1.00 83.81 106 ILE A O 1
ATOM 808 N N . MET A 1 107 ? 4.493 -5.835 11.731 1.00 84.62 107 MET A N 1
ATOM 809 C CA . MET A 1 107 ? 5.060 -7.065 11.171 1.00 84.62 107 MET A CA 1
ATOM 810 C C . MET A 1 107 ? 4.934 -7.113 9.649 1.00 84.62 107 MET A C 1
ATOM 812 O O . MET A 1 107 ? 5.876 -7.523 8.970 1.00 84.62 107 MET A O 1
ATOM 816 N N . ASP A 1 108 ? 3.804 -6.673 9.108 1.00 86.31 108 ASP A N 1
ATOM 817 C CA . ASP A 1 108 ? 3.595 -6.606 7.670 1.00 86.31 108 ASP A CA 1
ATOM 818 C C . ASP A 1 108 ? 4.460 -5.518 7.017 1.00 86.31 108 ASP A C 1
ATOM 820 O O . ASP A 1 108 ? 5.095 -5.778 6.001 1.00 86.31 108 ASP A O 1
ATOM 824 N N . ALA A 1 109 ? 4.638 -4.357 7.653 1.00 85.81 109 ALA A N 1
ATOM 825 C CA . ALA A 1 109 ? 5.562 -3.330 7.175 1.00 85.81 109 ALA A CA 1
ATOM 826 C C . ALA A 1 109 ? 7.026 -3.805 7.157 1.00 85.81 109 ALA A C 1
ATOM 828 O O . ALA A 1 109 ? 7.760 -3.543 6.203 1.00 85.81 109 ALA A O 1
ATOM 829 N N . ILE A 1 110 ? 7.455 -4.546 8.186 1.00 87.94 110 ILE A N 1
ATOM 830 C CA . ILE A 1 110 ? 8.782 -5.180 8.216 1.00 87.94 110 ILE A CA 1
ATOM 831 C C . ILE A 1 110 ? 8.902 -6.219 7.093 1.00 87.94 110 ILE A C 1
ATOM 833 O O . ILE A 1 110 ? 9.928 -6.274 6.416 1.00 87.94 110 ILE A O 1
ATOM 837 N N . THR A 1 111 ? 7.860 -7.022 6.873 1.00 87.62 111 THR A N 1
ATOM 838 C CA . THR A 1 111 ? 7.830 -8.032 5.805 1.00 87.62 111 THR A CA 1
ATOM 839 C C . THR A 1 111 ? 7.937 -7.371 4.432 1.00 87.62 111 THR A C 1
ATOM 841 O O . THR A 1 111 ? 8.791 -7.767 3.638 1.00 87.62 111 THR A O 1
ATOM 844 N N . ALA A 1 112 ? 7.165 -6.312 4.184 1.00 88.56 112 ALA A N 1
ATOM 845 C CA . ALA A 1 112 ? 7.230 -5.513 2.968 1.00 88.56 112 ALA A CA 1
ATOM 846 C C . ALA A 1 112 ? 8.641 -4.960 2.746 1.00 88.56 112 ALA A C 1
ATOM 848 O O . ALA A 1 112 ? 9.191 -5.102 1.656 1.00 88.56 112 ALA A O 1
ATOM 849 N N . LEU A 1 113 ? 9.269 -4.403 3.788 1.00 88.00 113 LEU A N 1
ATOM 850 C CA . LEU A 1 113 ? 10.630 -3.877 3.706 1.00 88.00 113 LEU A CA 1
ATOM 851 C C . LEU A 1 113 ? 11.647 -4.962 3.332 1.00 88.00 113 LEU A C 1
ATOM 853 O O . LEU A 1 113 ? 12.499 -4.723 2.475 1.00 88.00 113 LEU A O 1
ATOM 857 N N . ILE A 1 114 ? 11.566 -6.147 3.945 1.00 88.31 114 ILE A N 1
ATOM 858 C CA . ILE A 1 114 ? 12.452 -7.276 3.630 1.00 88.31 114 ILE A CA 1
ATOM 859 C C . ILE A 1 114 ? 12.249 -7.716 2.178 1.00 88.31 114 ILE A C 1
ATOM 861 O O . ILE A 1 114 ? 13.226 -7.827 1.440 1.00 88.31 114 ILE A O 1
ATOM 865 N N . VAL A 1 115 ? 11.000 -7.928 1.755 1.00 86.44 115 VAL A N 1
ATOM 866 C CA . VAL A 1 115 ? 10.670 -8.375 0.393 1.00 86.44 115 VAL A CA 1
ATOM 867 C C . VAL A 1 115 ? 11.162 -7.366 -0.639 1.00 86.44 115 VAL A C 1
ATOM 869 O O . VAL A 1 115 ? 11.905 -7.738 -1.543 1.00 86.44 115 VAL A O 1
ATOM 872 N N . VAL A 1 116 ? 10.839 -6.083 -0.466 1.00 87.38 116 VAL A N 1
ATOM 873 C CA . VAL A 1 116 ? 11.300 -5.010 -1.353 1.00 87.38 116 VAL A CA 1
ATOM 874 C C . VAL A 1 116 ? 12.829 -4.963 -1.400 1.00 87.38 116 VAL A C 1
ATOM 876 O O . VAL A 1 116 ? 13.404 -4.934 -2.485 1.00 87.38 116 VAL A O 1
ATOM 879 N N . SER A 1 117 ? 13.506 -5.029 -0.250 1.00 85.56 117 SER A N 1
ATOM 880 C CA . SER A 1 117 ? 14.976 -5.015 -0.194 1.00 85.56 117 SER A CA 1
ATOM 881 C C . SER A 1 117 ? 15.597 -6.181 -0.966 1.00 85.56 117 SER A C 1
ATOM 883 O O . SER A 1 117 ? 16.582 -5.989 -1.676 1.00 85.56 117 SER A O 1
ATOM 885 N N . LEU A 1 118 ? 15.012 -7.380 -0.866 1.00 84.75 118 LEU A N 1
ATOM 886 C CA . LEU A 1 118 ? 15.453 -8.541 -1.637 1.00 84.75 118 LEU A CA 1
ATOM 887 C C . LEU A 1 118 ? 15.243 -8.320 -3.140 1.00 84.75 118 LEU A C 1
ATOM 889 O O . LEU A 1 118 ? 16.162 -8.575 -3.911 1.00 84.75 118 LEU A O 1
ATOM 893 N N . MET A 1 119 ? 14.094 -7.784 -3.560 1.00 82.12 119 MET A N 1
ATOM 894 C CA . MET A 1 119 ? 13.829 -7.495 -4.977 1.00 82.12 119 MET A CA 1
ATOM 895 C C . MET A 1 119 ? 14.868 -6.538 -5.577 1.00 82.12 119 MET A C 1
ATOM 897 O O . MET A 1 119 ? 15.365 -6.781 -6.674 1.00 82.12 119 MET A O 1
ATOM 901 N N . PHE A 1 120 ? 15.254 -5.491 -4.841 1.00 83.38 120 PHE A N 1
ATOM 902 C CA . PHE A 1 120 ? 16.309 -4.569 -5.273 1.00 83.38 120 PHE A CA 1
ATOM 903 C C . PHE A 1 120 ? 17.702 -5.207 -5.280 1.00 83.38 120 PHE A C 1
ATOM 905 O O . PHE A 1 120 ? 18.498 -4.925 -6.173 1.00 83.38 120 PHE A O 1
ATOM 912 N N . ALA A 1 121 ? 18.008 -6.075 -4.312 1.00 82.56 121 ALA A N 1
ATOM 913 C CA . ALA A 1 121 ? 19.295 -6.766 -4.252 1.00 82.56 121 ALA A CA 1
ATOM 914 C C . ALA A 1 121 ? 19.504 -7.734 -5.430 1.00 82.56 121 ALA A C 1
ATOM 916 O O . ALA A 1 121 ? 20.637 -7.924 -5.869 1.00 82.56 121 ALA A O 1
ATOM 917 N N . TYR A 1 122 ? 18.422 -8.324 -5.947 1.00 77.69 122 TYR A N 1
ATOM 918 C CA . TYR A 1 122 ? 18.464 -9.243 -7.086 1.00 77.69 122 TYR A CA 1
ATOM 919 C C . TYR A 1 122 ? 18.199 -8.573 -8.440 1.00 77.69 122 TYR A C 1
ATOM 921 O O . TYR A 1 122 ? 18.335 -9.244 -9.459 1.00 77.69 122 TYR A O 1
ATOM 929 N N . SER A 1 123 ? 17.879 -7.272 -8.495 1.00 71.75 123 SER A N 1
ATOM 930 C CA . SER A 1 123 ? 17.734 -6.543 -9.762 1.00 71.75 123 SER A CA 1
ATOM 931 C C . SER A 1 123 ? 19.110 -6.104 -10.300 1.00 71.75 123 SER A C 1
ATOM 933 O O . SER A 1 123 ? 19.730 -5.228 -9.696 1.00 71.75 123 SER A O 1
ATOM 935 N N . PRO A 1 124 ? 19.613 -6.667 -11.418 1.00 66.38 124 PRO A N 1
ATOM 936 C CA . PRO A 1 124 ? 20.956 -6.363 -11.926 1.00 66.38 124 PRO A CA 1
ATOM 937 C C . PRO A 1 124 ? 21.049 -5.027 -12.685 1.00 66.38 124 PRO A C 1
ATOM 939 O O . PRO A 1 124 ? 22.153 -4.568 -12.968 1.00 66.38 124 PRO A O 1
ATOM 942 N N . ASP A 1 125 ? 19.915 -4.407 -13.027 1.00 77.75 125 ASP A N 1
ATOM 943 C CA . ASP A 1 125 ? 19.832 -3.173 -13.816 1.00 77.75 125 ASP A CA 1
ATOM 944 C C . ASP A 1 125 ? 19.246 -2.021 -12.982 1.00 77.75 125 ASP A C 1
ATOM 946 O O . ASP A 1 125 ? 18.099 -2.077 -12.538 1.00 77.75 125 ASP A O 1
ATOM 950 N N . HIS A 1 126 ? 20.025 -0.948 -12.811 1.00 73.69 126 HIS A N 1
ATOM 951 C CA . HIS A 1 126 ? 19.632 0.245 -12.059 1.00 73.69 126 HIS A CA 1
ATOM 952 C C . HIS A 1 126 ? 18.452 1.015 -12.674 1.00 73.69 126 HIS A C 1
ATOM 954 O O . HIS A 1 126 ? 17.675 1.627 -11.936 1.00 73.69 126 HIS A O 1
ATOM 960 N N . THR A 1 127 ? 18.291 1.004 -14.000 1.00 73.44 127 THR A N 1
ATOM 961 C CA . THR A 1 127 ? 17.135 1.625 -14.660 1.00 73.44 127 THR A CA 1
ATOM 962 C C . THR A 1 127 ? 15.872 0.841 -14.334 1.00 73.44 127 THR A C 1
ATOM 964 O O . THR A 1 127 ? 14.861 1.438 -13.962 1.00 73.44 127 THR A O 1
ATOM 967 N N . LEU A 1 128 ? 15.952 -0.492 -14.365 1.00 78.56 128 LEU A N 1
ATOM 968 C CA . LEU A 1 128 ? 14.862 -1.358 -13.929 1.00 78.56 128 LEU A CA 1
ATOM 969 C C . LEU A 1 128 ? 14.538 -1.117 -12.447 1.00 78.56 128 LEU A C 1
ATOM 971 O O . LEU A 1 128 ? 13.370 -0.940 -12.112 1.00 78.56 128 LEU A O 1
ATOM 975 N N . SER A 1 129 ? 15.546 -0.987 -11.575 1.00 85.19 129 SER A N 1
ATOM 976 C CA . SER A 1 129 ? 15.343 -0.669 -10.153 1.00 85.19 129 SER A CA 1
ATOM 977 C C . SER A 1 129 ? 14.517 0.610 -9.947 1.00 85.19 129 SER A C 1
ATOM 979 O O . SER A 1 129 ? 13.602 0.627 -9.126 1.00 85.19 129 SER A O 1
ATOM 981 N N . PHE A 1 130 ? 14.779 1.682 -10.702 1.00 90.94 130 PHE A N 1
ATOM 982 C CA . PHE A 1 130 ? 14.005 2.921 -10.573 1.00 90.94 130 PHE A CA 1
ATOM 983 C C . PHE A 1 130 ? 12.536 2.751 -10.987 1.00 90.94 130 PHE A C 1
ATOM 985 O O . PHE A 1 130 ? 11.640 3.245 -10.301 1.00 90.94 130 PHE A O 1
ATOM 992 N N . VAL A 1 131 ? 12.268 2.019 -12.070 1.00 92.44 131 VAL A N 1
ATOM 993 C CA . VAL A 1 131 ? 10.895 1.752 -12.527 1.00 92.44 131 VAL A CA 1
ATOM 994 C C . VAL A 1 131 ? 10.139 0.873 -11.521 1.00 92.44 131 VAL A C 1
ATOM 996 O O . VAL A 1 131 ? 8.991 1.172 -11.188 1.00 92.44 131 VAL A O 1
ATOM 999 N N . LEU A 1 132 ? 10.796 -0.153 -10.963 1.00 92.00 132 LEU A N 1
ATOM 1000 C CA . LEU A 1 132 ? 10.249 -0.970 -9.872 1.00 92.00 132 LEU A CA 1
ATOM 1001 C C . LEU A 1 132 ? 9.888 -0.103 -8.659 1.00 92.00 132 LEU A C 1
ATOM 1003 O O . LEU A 1 132 ? 8.786 -0.224 -8.124 1.00 92.00 132 LEU A O 1
ATOM 1007 N N . ALA A 1 133 ? 10.783 0.811 -8.264 1.00 93.25 133 ALA A N 1
ATOM 1008 C CA . ALA A 1 133 ? 10.546 1.739 -7.162 1.00 93.25 133 ALA A CA 1
ATOM 1009 C C . ALA A 1 133 ? 9.293 2.588 -7.396 1.00 93.25 133 ALA A C 1
ATOM 1011 O O . ALA A 1 133 ? 8.474 2.727 -6.493 1.00 93.25 133 ALA A O 1
ATOM 1012 N N . MET A 1 134 ? 9.116 3.125 -8.605 1.00 96.50 134 MET A N 1
ATOM 1013 C CA . MET A 1 134 ? 7.953 3.951 -8.936 1.00 96.50 134 MET A CA 1
ATOM 1014 C C . MET A 1 134 ? 6.643 3.166 -8.877 1.00 96.50 134 MET A C 1
ATOM 1016 O O . MET A 1 134 ? 5.654 3.686 -8.363 1.00 96.50 134 MET A O 1
ATOM 1020 N N . GLY A 1 135 ? 6.643 1.906 -9.316 1.00 96.06 135 GLY A N 1
ATOM 1021 C CA . GLY A 1 135 ? 5.488 1.020 -9.172 1.00 96.06 135 GLY A CA 1
ATOM 1022 C C . GLY A 1 135 ? 5.146 0.710 -7.712 1.00 96.06 135 GLY A C 1
ATOM 1023 O O . GLY A 1 135 ? 3.985 0.824 -7.316 1.00 96.06 135 GLY A O 1
ATOM 1024 N N . ILE A 1 136 ? 6.155 0.392 -6.890 1.00 94.75 136 ILE A N 1
ATOM 1025 C CA . ILE A 1 136 ? 5.997 0.170 -5.441 1.00 94.75 136 ILE A CA 1
ATOM 1026 C C . ILE A 1 136 ? 5.439 1.424 -4.763 1.00 94.75 136 ILE A C 1
ATOM 1028 O O . ILE A 1 136 ? 4.446 1.345 -4.045 1.00 94.75 136 ILE A O 1
ATOM 1032 N N . ILE A 1 137 ? 6.056 2.584 -5.011 1.00 95.50 137 ILE A N 1
ATOM 1033 C CA . ILE A 1 137 ? 5.628 3.866 -4.442 1.00 95.50 137 ILE A CA 1
ATOM 1034 C C . ILE A 1 137 ? 4.184 4.148 -4.845 1.00 95.50 137 ILE A C 1
ATOM 1036 O O . ILE A 1 137 ? 3.373 4.452 -3.978 1.00 95.50 137 ILE A O 1
ATOM 1040 N N . GLY A 1 138 ? 3.847 4.008 -6.130 1.00 96.06 138 GLY A N 1
ATOM 1041 C CA . GLY A 1 138 ? 2.486 4.203 -6.620 1.00 96.06 138 GLY A CA 1
ATOM 1042 C C . GLY A 1 138 ? 1.480 3.323 -5.885 1.00 96.06 138 GLY A C 1
ATOM 1043 O O . GLY A 1 138 ? 0.463 3.831 -5.425 1.00 96.06 138 GLY A O 1
ATOM 1044 N N . SER A 1 139 ? 1.783 2.034 -5.713 1.00 94.75 139 SER A N 1
ATOM 1045 C CA . SER A 1 139 ? 0.864 1.086 -5.074 1.00 94.75 139 SER A CA 1
ATOM 1046 C C . SER A 1 139 ? 0.749 1.225 -3.554 1.00 94.75 139 SER A C 1
ATOM 1048 O O . SER A 1 139 ? -0.269 0.818 -3.009 1.00 94.75 139 SER A O 1
ATOM 1050 N N . VAL A 1 140 ? 1.764 1.749 -2.866 1.00 93.19 140 VAL A N 1
ATOM 1051 C CA . VAL A 1 140 ? 1.763 1.920 -1.398 1.00 93.19 140 VAL A CA 1
ATOM 1052 C C . VAL A 1 140 ? 1.267 3.309 -0.978 1.00 93.19 140 VAL A C 1
ATOM 1054 O O . VAL A 1 140 ? 0.796 3.509 0.141 1.00 93.19 140 VAL A O 1
ATOM 1057 N N . LEU A 1 141 ? 1.366 4.297 -1.868 1.00 93.56 141 LEU A N 1
ATOM 1058 C CA . LEU A 1 141 ? 1.014 5.680 -1.565 1.00 93.56 141 LEU A CA 1
ATOM 1059 C C . LEU A 1 141 ? -0.427 5.864 -1.047 1.00 93.56 141 LEU A C 1
ATOM 1061 O O . LEU A 1 141 ? -0.589 6.659 -0.120 1.00 93.56 141 LEU A O 1
ATOM 1065 N N . PRO A 1 142 ? -1.465 5.181 -1.570 1.00 92.44 142 PRO A N 1
ATOM 1066 C CA . PRO A 1 142 ? -2.814 5.306 -1.027 1.00 92.44 142 PRO A CA 1
ATOM 1067 C C . PRO A 1 142 ? -2.925 4.954 0.463 1.00 92.44 142 PRO A C 1
ATOM 1069 O O . PRO A 1 142 ? -3.447 5.772 1.219 1.00 92.44 142 PRO A O 1
ATOM 1072 N N . ASP A 1 143 ? -2.354 3.828 0.902 1.00 88.75 143 ASP A N 1
ATOM 1073 C CA . ASP A 1 143 ? -2.318 3.444 2.323 1.00 88.75 143 ASP A CA 1
ATOM 1074 C C . ASP A 1 143 ? -1.585 4.478 3.165 1.00 88.75 143 ASP A C 1
ATOM 1076 O O . ASP A 1 143 ? -2.001 4.810 4.271 1.00 88.75 143 ASP A O 1
ATOM 1080 N N . PHE A 1 144 ? -0.495 5.036 2.637 1.00 88.06 144 PHE A N 1
ATOM 1081 C CA . PHE A 1 144 ? 0.249 6.073 3.338 1.00 88.06 144 PHE A CA 1
ATOM 1082 C C . PHE A 1 144 ? -0.575 7.358 3.514 1.00 88.06 144 PHE A C 1
ATOM 1084 O O . PHE A 1 144 ? -0.595 7.932 4.604 1.00 88.06 144 PHE A O 1
ATOM 1091 N N . ILE A 1 145 ? -1.281 7.806 2.469 1.00 89.56 145 ILE A N 1
ATOM 1092 C CA . ILE A 1 145 ? -2.176 8.970 2.548 1.00 89.56 145 ILE A CA 1
ATOM 1093 C C . ILE A 1 145 ? -3.314 8.692 3.534 1.00 89.56 145 ILE A C 1
ATOM 1095 O O . ILE A 1 145 ? -3.644 9.563 4.344 1.00 89.56 145 ILE A O 1
ATOM 1099 N N . ASN A 1 146 ? -3.893 7.490 3.494 1.00 86.38 146 ASN A N 1
ATOM 1100 C CA . ASN A 1 146 ? -4.966 7.122 4.405 1.00 86.38 146 ASN A CA 1
ATOM 1101 C C . ASN A 1 146 ? -4.474 7.029 5.860 1.00 86.38 146 ASN A C 1
ATOM 1103 O O . ASN A 1 146 ? -5.087 7.606 6.755 1.00 86.38 146 ASN A O 1
ATOM 1107 N N . GLY A 1 147 ? -3.298 6.446 6.088 1.00 82.81 147 GLY A N 1
ATOM 1108 C CA . GLY A 1 147 ? -2.653 6.388 7.397 1.00 82.81 147 GLY A CA 1
ATOM 1109 C C . GLY A 1 147 ? -2.303 7.769 7.963 1.00 82.81 147 GLY A C 1
ATOM 1110 O O . GLY A 1 147 ? -2.432 7.981 9.167 1.00 82.81 147 GLY A O 1
ATOM 1111 N N . ILE A 1 148 ? -1.924 8.746 7.124 1.00 83.94 148 ILE A N 1
ATOM 1112 C CA . ILE A 1 148 ? -1.777 10.153 7.548 1.00 83.94 148 ILE A CA 1
ATOM 1113 C C . ILE A 1 148 ? -3.121 10.701 8.038 1.00 83.94 148 ILE A C 1
ATOM 1115 O O . ILE A 1 148 ? -3.185 11.348 9.086 1.00 83.94 148 ILE A O 1
ATOM 1119 N N . TYR A 1 149 ? -4.194 10.475 7.279 1.00 84.12 149 TYR A N 1
ATOM 1120 C CA . TYR A 1 149 ? -5.521 10.929 7.678 1.00 84.12 149 TYR A CA 1
ATOM 1121 C C . TYR A 1 149 ? -5.957 10.291 9.001 1.00 84.12 149 TYR A C 1
ATOM 1123 O O . TYR A 1 149 ? -6.400 11.005 9.889 1.00 84.12 149 TYR A O 1
ATOM 1131 N N . GLU A 1 150 ? -5.767 8.989 9.185 1.00 80.94 150 GLU A N 1
ATOM 1132 C CA . GLU A 1 150 ? -6.134 8.295 10.425 1.00 80.94 150 GLU A CA 1
ATOM 1133 C C . GLU A 1 150 ? -5.263 8.705 11.620 1.00 80.94 150 GLU A C 1
ATOM 1135 O O . GLU A 1 150 ? -5.739 8.754 12.753 1.00 80.94 150 GLU A O 1
ATOM 1140 N N . ALA A 1 151 ? -3.988 9.027 11.387 1.00 80.50 151 ALA A N 1
ATOM 1141 C CA . ALA A 1 151 ? -3.068 9.432 12.445 1.00 80.50 151 ALA A CA 1
ATOM 1142 C C . ALA A 1 151 ? -3.237 10.893 12.884 1.00 80.50 151 ALA A C 1
ATOM 1144 O O . ALA A 1 151 ? -2.899 11.213 14.022 1.00 80.50 151 ALA A O 1
ATOM 1145 N N . TRP A 1 152 ? -3.710 11.786 12.009 1.00 81.94 152 TRP A N 1
ATOM 1146 C CA . TRP A 1 152 ? -3.760 13.232 12.278 1.00 81.94 152 TRP A CA 1
ATOM 1147 C C . TRP A 1 152 ? -5.114 13.899 11.994 1.00 81.94 152 TRP A C 1
ATOM 1149 O O . TRP A 1 152 ? -5.236 15.107 12.188 1.00 81.94 152 TRP A O 1
ATOM 1159 N N . GLU A 1 153 ? -6.117 13.148 11.537 1.00 82.00 153 GLU A N 1
ATOM 1160 C CA . GLU A 1 153 ? -7.481 13.604 11.213 1.00 82.00 153 GLU A CA 1
ATOM 1161 C C . GLU A 1 153 ? -7.516 14.857 10.318 1.00 82.00 153 GLU A C 1
ATOM 1163 O O . GLU A 1 153 ? -8.332 15.770 10.476 1.00 82.00 153 GLU A O 1
ATOM 1168 N N . VAL A 1 154 ? -6.595 14.931 9.352 1.00 83.56 154 VAL A N 1
ATOM 1169 C CA . VAL A 1 154 ? -6.451 16.101 8.479 1.00 83.56 154 VAL A CA 1
ATOM 1170 C C . VAL A 1 154 ? -7.677 16.226 7.570 1.00 83.56 154 VAL A C 1
ATOM 1172 O O . VAL A 1 154 ? -7.829 15.478 6.609 1.00 83.56 154 VAL A O 1
ATOM 1175 N N . GLN A 1 155 ? -8.540 17.213 7.824 1.00 83.75 155 GLN A N 1
ATOM 1176 C CA . GLN A 1 155 ? -9.825 17.374 7.119 1.00 83.75 155 GLN A CA 1
ATOM 1177 C C . GLN A 1 155 ? -9.706 17.439 5.586 1.00 83.75 155 GLN A C 1
ATOM 1179 O O . GLN A 1 155 ? -10.596 16.975 4.878 1.00 83.75 155 GLN A O 1
ATOM 1184 N N . SER A 1 156 ? -8.602 17.968 5.047 1.00 87.69 156 SER A N 1
ATOM 1185 C CA . SER A 1 156 ? -8.379 18.025 3.595 1.00 87.69 156 SER A CA 1
ATOM 1186 C C . SER A 1 156 ? -8.192 16.652 2.937 1.00 87.69 156 SER A C 1
ATOM 1188 O O . SER A 1 156 ? -8.303 16.560 1.716 1.00 87.69 156 SER A O 1
ATOM 1190 N N . LEU A 1 157 ? -7.937 15.597 3.716 1.00 88.00 157 LEU A N 1
ATOM 1191 C CA . LEU A 1 157 ? -7.777 14.217 3.247 1.00 88.00 157 LEU A CA 1
ATOM 1192 C C . LEU A 1 157 ? -9.021 13.352 3.484 1.00 88.00 157 LEU A C 1
ATOM 1194 O O . LEU A 1 157 ? -9.057 12.208 3.043 1.00 88.00 157 LEU A O 1
ATOM 1198 N N . GLU A 1 158 ? -10.074 13.894 4.101 1.00 86.06 158 GLU A N 1
ATOM 1199 C CA . GLU A 1 158 ? -11.306 13.148 4.391 1.00 86.06 158 GLU A CA 1
ATOM 1200 C C . GLU A 1 158 ? -11.958 12.592 3.111 1.00 86.06 158 GLU A C 1
ATOM 12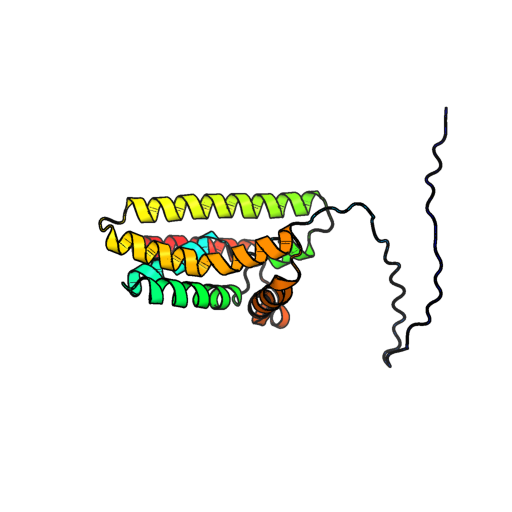02 O O . GLU A 1 158 ? -12.499 11.489 3.090 1.00 86.06 158 GLU A O 1
ATOM 1207 N N . TRP A 1 159 ? -11.883 13.334 2.001 1.00 90.94 159 TRP A N 1
ATOM 1208 C CA . TRP A 1 159 ? -12.381 12.844 0.714 1.00 90.94 159 TRP A CA 1
ATOM 1209 C C . TRP A 1 159 ? -11.603 11.619 0.224 1.00 90.94 159 TRP A C 1
ATOM 1211 O O . TRP A 1 159 ? -12.214 10.718 -0.347 1.00 90.94 159 TRP A O 1
ATOM 1221 N N . PHE A 1 160 ? -10.286 11.590 0.451 1.00 89.12 160 PHE A N 1
ATOM 1222 C CA . PHE A 1 160 ? -9.418 10.505 0.018 1.00 89.12 160 PHE A CA 1
ATOM 1223 C C . PHE A 1 160 ? -9.671 9.266 0.865 1.00 89.12 160 PHE A C 1
ATOM 1225 O O . PHE A 1 160 ? -9.832 8.184 0.318 1.00 89.12 160 PHE A O 1
ATOM 1232 N N . ASN A 1 161 ? -9.815 9.446 2.178 1.00 88.19 161 ASN A N 1
ATOM 1233 C CA . ASN A 1 161 ? -10.231 8.388 3.091 1.00 88.19 161 ASN A CA 1
ATOM 1234 C C . ASN A 1 161 ? -11.570 7.765 2.661 1.00 88.19 161 ASN A C 1
ATOM 1236 O O . ASN A 1 161 ? -11.658 6.557 2.469 1.00 88.19 161 ASN A O 1
ATOM 1240 N N . ARG A 1 162 ? -12.598 8.582 2.387 1.00 85.94 162 ARG A N 1
ATOM 1241 C CA . ARG A 1 162 ? -13.885 8.072 1.877 1.00 85.94 162 ARG A CA 1
ATOM 1242 C C . ARG A 1 162 ? -13.749 7.335 0.545 1.00 85.94 162 ARG A C 1
ATOM 1244 O O . ARG A 1 162 ? -14.451 6.355 0.319 1.00 85.94 162 ARG A O 1
ATOM 1251 N N . PHE A 1 163 ? -12.891 7.825 -0.346 1.00 88.50 163 PHE A N 1
ATOM 1252 C CA . PHE A 1 163 ? -12.627 7.190 -1.634 1.00 88.50 163 PHE A CA 1
ATOM 1253 C C . PHE A 1 163 ? -11.926 5.836 -1.467 1.00 88.50 163 PHE A C 1
ATOM 1255 O O . PHE A 1 163 ? -12.355 4.859 -2.071 1.00 88.50 163 PHE A O 1
ATOM 1262 N N . HIS A 1 164 ? -10.903 5.769 -0.617 1.00 88.19 164 HIS A N 1
ATOM 1263 C CA . HIS A 1 164 ? -10.188 4.542 -0.266 1.00 88.19 164 HIS A CA 1
ATOM 1264 C C . HIS A 1 164 ? -11.152 3.491 0.303 1.00 88.19 164 HIS A C 1
ATOM 1266 O O . HIS A 1 164 ? -11.326 2.424 -0.288 1.00 88.19 164 HIS A O 1
ATOM 1272 N N . PHE A 1 165 ? -11.925 3.861 1.330 1.00 83.38 165 PHE A N 1
ATOM 1273 C CA . PHE A 1 165 ? -12.905 2.965 1.947 1.00 83.38 165 PHE A CA 1
ATOM 1274 C C . PHE A 1 165 ? -14.054 2.559 1.018 1.00 83.38 165 PHE A C 1
ATOM 1276 O O . PHE A 1 165 ? -14.616 1.477 1.173 1.00 83.38 165 PHE A O 1
ATOM 1283 N N . PHE A 1 166 ? -14.417 3.385 0.033 1.00 86.00 166 PHE A N 1
ATOM 1284 C CA . PHE A 1 166 ? -15.409 3.000 -0.971 1.00 86.00 166 PHE A CA 1
ATOM 1285 C C . PHE A 1 166 ? -14.959 1.774 -1.779 1.00 86.00 166 PHE A C 1
ATOM 1287 O O . PHE A 1 166 ? -15.768 0.876 -2.017 1.00 86.00 166 PHE A O 1
ATOM 1294 N N . PHE A 1 167 ? -13.687 1.723 -2.186 1.00 84.69 167 PHE A N 1
ATOM 1295 C CA . PHE A 1 167 ? -13.131 0.577 -2.910 1.00 84.69 167 PHE A CA 1
ATOM 1296 C C . PHE A 1 167 ? -12.969 -0.636 -2.000 1.00 84.69 167 PHE A C 1
ATOM 1298 O O . PHE A 1 167 ? -13.441 -1.720 -2.346 1.00 84.69 167 PHE A O 1
ATOM 1305 N N . HIS A 1 168 ? -12.412 -0.420 -0.812 1.00 82.38 168 HIS A N 1
ATOM 1306 C CA . HIS A 1 168 ? -12.243 -1.440 0.217 1.00 82.38 168 HIS A CA 1
ATOM 1307 C C . HIS A 1 168 ? -13.559 -2.157 0.579 1.00 82.38 168 HIS A C 1
ATOM 1309 O O . HIS A 1 168 ? -13.635 -3.379 0.716 1.00 82.38 168 HIS A O 1
ATOM 1315 N N . ASN A 1 169 ? -14.650 -1.393 0.677 1.00 81.00 169 ASN A N 1
ATOM 1316 C CA . ASN A 1 169 ? -15.944 -1.912 1.111 1.00 81.00 169 ASN A CA 1
ATOM 1317 C C . ASN A 1 169 ? -16.842 -2.374 -0.046 1.00 81.00 169 ASN A C 1
ATOM 1319 O O . ASN A 1 169 ? -17.953 -2.861 0.176 1.00 81.00 169 ASN A O 1
ATOM 1323 N N . LEU A 1 170 ? -16.378 -2.263 -1.296 1.00 80.38 170 LEU A N 1
ATOM 1324 C CA . LEU A 1 170 ? -17.207 -2.487 -2.481 1.00 80.38 170 LEU A CA 1
ATOM 1325 C C . LEU A 1 170 ? -17.801 -3.905 -2.548 1.00 80.38 170 LEU A C 1
ATOM 1327 O O . LEU A 1 170 ? -18.940 -4.085 -3.006 1.00 80.38 170 LEU A O 1
ATOM 1331 N N . ILE A 1 171 ? -17.033 -4.907 -2.109 1.00 76.44 171 ILE A N 1
ATOM 1332 C CA . ILE A 1 171 ? -17.446 -6.318 -2.073 1.00 76.44 171 ILE A CA 1
ATOM 1333 C C . ILE A 1 171 ? -17.701 -6.802 -0.646 1.00 76.44 171 ILE A C 1
ATOM 1335 O O . ILE A 1 171 ? -18.679 -7.526 -0.436 1.00 76.44 171 ILE A O 1
ATOM 1339 N N . SER A 1 172 ? -16.870 -6.412 0.322 1.00 73.00 172 SER A N 1
ATOM 1340 C CA . SER A 1 172 ? -16.939 -6.917 1.700 1.00 73.00 172 SER A CA 1
ATOM 1341 C C . SER A 1 172 ? -18.256 -6.552 2.403 1.00 73.00 172 SER A C 1
ATOM 1343 O O . SER A 1 172 ? -18.828 -7.400 3.086 1.00 73.00 172 SER A O 1
ATOM 1345 N N . ASP A 1 173 ? -18.830 -5.368 2.147 1.00 73.00 173 ASP A N 1
ATOM 1346 C CA . ASP A 1 173 ? -20.148 -4.987 2.687 1.00 73.00 173 ASP A CA 1
ATOM 1347 C C . ASP A 1 173 ? -21.308 -5.794 2.084 1.00 73.00 173 ASP A C 1
ATOM 1349 O O . ASP A 1 173 ? -22.366 -5.927 2.701 1.00 73.00 173 ASP A O 1
ATOM 1353 N N . ARG A 1 174 ? -21.136 -6.340 0.872 1.00 69.88 174 ARG A N 1
ATOM 1354 C CA . ARG A 1 174 ? -22.180 -7.113 0.174 1.00 69.88 174 ARG A CA 1
ATOM 1355 C C . ARG A 1 174 ? -22.095 -8.610 0.445 1.00 69.88 174 ARG A C 1
ATOM 1357 O O . ARG A 1 174 ? -23.130 -9.263 0.541 1.00 69.88 174 ARG A O 1
ATOM 1364 N N . SER A 1 175 ? -20.880 -9.147 0.518 1.00 67.00 175 SER A N 1
ATOM 1365 C CA . SER A 1 175 ? -20.626 -10.597 0.538 1.00 67.00 175 SER A CA 1
ATOM 1366 C C . SER A 1 175 ? -20.146 -11.112 1.897 1.00 67.00 175 SER A C 1
ATOM 1368 O O . SER A 1 175 ? -20.007 -12.321 2.072 1.00 67.00 175 SER A O 1
ATOM 1370 N N . GLY A 1 176 ? -19.924 -10.209 2.857 1.00 66.81 176 GLY A N 1
ATOM 1371 C CA . GLY A 1 176 ? -19.202 -10.502 4.088 1.00 66.81 176 GLY A CA 1
ATOM 1372 C C . GLY A 1 176 ? -17.691 -10.470 3.864 1.00 66.81 176 GLY A C 1
ATOM 1373 O O . GLY A 1 176 ? -17.204 -10.681 2.751 1.00 66.81 176 GLY A O 1
ATOM 1374 N N . ASP A 1 177 ? -16.951 -10.186 4.932 1.00 74.25 177 ASP A N 1
ATOM 1375 C CA . ASP A 1 177 ? -15.493 -10.263 4.912 1.00 74.25 177 ASP A CA 1
ATOM 1376 C C . ASP A 1 177 ? -15.018 -11.689 5.232 1.00 74.25 177 ASP A C 1
ATOM 1378 O O . ASP A 1 177 ? -15.721 -12.484 5.867 1.00 74.25 177 ASP A O 1
ATOM 1382 N N . VAL A 1 178 ? -13.823 -12.033 4.765 1.00 78.31 178 VAL A N 1
ATOM 1383 C CA . VAL A 1 178 ? -13.187 -13.318 5.061 1.00 78.31 178 VAL A CA 1
ATOM 1384 C C . VAL A 1 178 ? -12.420 -13.231 6.380 1.00 78.31 178 VAL A C 1
ATOM 1386 O O . VAL A 1 178 ? -11.943 -12.171 6.739 1.00 78.31 178 VAL A O 1
ATOM 1389 N N . PRO A 1 179 ? -12.224 -14.324 7.126 1.00 80.75 179 PRO A N 1
ATOM 1390 C CA . PRO A 1 179 ? -11.330 -14.287 8.284 1.00 80.75 179 PRO A CA 1
ATOM 1391 C C . PRO A 1 179 ? -9.887 -13.907 7.900 1.00 80.75 179 PRO A C 1
ATOM 1393 O O . PRO A 1 179 ? -9.373 -14.438 6.912 1.00 80.75 179 PRO A O 1
ATOM 1396 N N . LEU A 1 180 ? -9.190 -13.120 8.733 1.00 78.31 180 LEU A N 1
ATOM 1397 C CA . LEU A 1 180 ? -7.820 -12.610 8.488 1.00 78.31 180 LEU A CA 1
ATOM 1398 C C . LEU A 1 180 ? -6.814 -13.683 8.022 1.00 78.31 180 LEU A C 1
ATOM 1400 O O . LEU A 1 180 ? -5.931 -13.436 7.203 1.00 78.31 180 LEU A O 1
ATOM 1404 N N . ARG A 1 181 ? -6.961 -14.920 8.513 1.00 79.69 181 ARG A N 1
ATOM 1405 C CA . ARG A 1 181 ? -6.130 -16.067 8.101 1.00 79.69 181 ARG A CA 1
ATOM 1406 C C . ARG A 1 181 ? -6.160 -16.329 6.590 1.00 79.69 181 ARG A C 1
ATOM 1408 O O . ARG A 1 181 ? -5.156 -16.771 6.048 1.00 79.69 181 ARG A O 1
ATOM 1415 N N . TYR A 1 182 ? -7.286 -16.085 5.919 1.00 79.56 182 TYR A N 1
ATOM 1416 C CA . TYR A 1 182 ? -7.398 -16.264 4.471 1.00 79.56 182 TYR A CA 1
ATOM 1417 C C . TYR A 1 182 ? -6.709 -15.129 3.715 1.00 79.56 182 TYR A C 1
ATOM 1419 O O . TYR A 1 182 ? -6.058 -15.413 2.713 1.00 79.56 182 TYR A O 1
ATOM 1427 N N . GLY A 1 183 ? -6.758 -13.897 4.236 1.00 77.56 183 GLY A N 1
ATOM 1428 C CA . GLY A 1 183 ? -5.956 -12.780 3.729 1.00 77.56 183 GLY A CA 1
ATOM 1429 C C . GLY A 1 183 ? -4.457 -13.081 3.792 1.00 77.56 183 GLY A C 1
ATOM 1430 O O . GLY A 1 183 ? -3.760 -12.958 2.790 1.00 77.56 183 GLY A O 1
ATOM 1431 N N . LEU A 1 184 ? -3.978 -13.616 4.922 1.00 79.31 184 LEU A N 1
ATOM 1432 C CA . LEU A 1 184 ? -2.576 -14.029 5.088 1.00 79.31 184 LEU A CA 1
ATOM 1433 C C . LEU A 1 184 ? -2.157 -15.165 4.147 1.00 79.31 184 LEU A C 1
ATOM 1435 O O . LEU A 1 184 ? -1.044 -15.164 3.623 1.00 79.31 184 LEU A O 1
ATOM 1439 N N . ILE A 1 185 ? -3.039 -16.142 3.916 1.00 82.44 185 ILE A N 1
ATOM 1440 C CA . ILE A 1 185 ? -2.793 -17.191 2.917 1.00 82.44 185 ILE A CA 1
ATOM 1441 C C . ILE A 1 185 ? -2.724 -16.569 1.518 1.00 82.44 185 ILE A C 1
ATOM 1443 O O . ILE A 1 185 ? -1.832 -16.923 0.753 1.00 82.44 185 ILE A O 1
ATOM 1447 N N . GLY A 1 186 ? -3.615 -15.627 1.198 1.00 80.50 186 GLY A N 1
ATOM 1448 C CA . GLY A 1 186 ? -3.592 -14.872 -0.055 1.00 80.50 186 GLY A CA 1
ATOM 1449 C C . GLY A 1 186 ? -2.266 -14.142 -0.262 1.00 80.50 186 GLY A C 1
ATOM 1450 O O . GLY A 1 186 ? -1.615 -14.350 -1.282 1.00 80.50 186 GLY A O 1
ATOM 1451 N N . GLN A 1 187 ? -1.814 -13.385 0.740 1.00 81.62 187 GLN A N 1
ATOM 1452 C CA . GLN A 1 187 ? -0.512 -12.713 0.745 1.00 81.62 187 GLN A CA 1
ATOM 1453 C C . GLN A 1 187 ? 0.638 -13.704 0.516 1.00 81.62 187 GLN A C 1
ATOM 1455 O O . GLN A 1 187 ? 1.497 -13.465 -0.329 1.00 81.62 187 GLN A O 1
ATOM 1460 N N . LEU A 1 188 ? 0.653 -14.842 1.221 1.00 82.44 188 LEU A N 1
ATOM 1461 C CA . LEU A 1 188 ? 1.689 -15.862 1.042 1.00 82.44 188 LEU A CA 1
ATOM 1462 C C . LEU A 1 188 ? 1.676 -16.437 -0.381 1.00 82.44 188 LEU A C 1
ATOM 1464 O O . LEU A 1 188 ? 2.732 -16.584 -0.991 1.00 82.44 188 LEU A O 1
ATOM 1468 N N . VAL A 1 189 ? 0.495 -16.756 -0.917 1.00 82.25 189 VAL A N 1
ATOM 1469 C CA . VAL A 1 189 ? 0.340 -17.277 -2.283 1.00 82.25 189 VAL A CA 1
ATOM 1470 C C . VAL A 1 189 ? 0.848 -16.263 -3.299 1.00 82.25 189 VAL A C 1
ATOM 1472 O O . VAL A 1 189 ? 1.597 -16.644 -4.193 1.00 82.25 189 VAL A O 1
ATOM 1475 N N . VAL A 1 190 ? 0.496 -14.987 -3.137 1.00 78.06 190 VAL A N 1
ATOM 1476 C CA . VAL A 1 190 ? 0.977 -13.877 -3.965 1.00 78.06 190 VAL A CA 1
ATOM 1477 C C . VAL A 1 190 ? 2.502 -13.798 -3.896 1.00 78.06 190 VAL A C 1
ATOM 1479 O O . VAL A 1 190 ? 3.152 -13.895 -4.930 1.00 78.06 190 VAL A O 1
ATOM 1482 N N . ILE A 1 191 ? 3.101 -13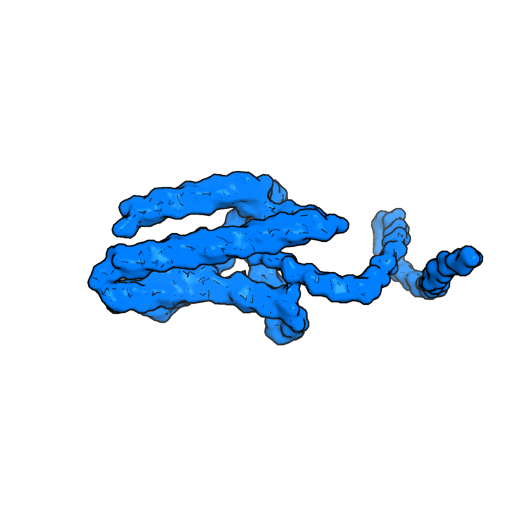.736 -2.705 1.00 77.81 191 ILE A N 1
ATOM 1483 C CA . ILE A 1 191 ? 4.563 -13.659 -2.545 1.00 77.81 191 ILE A CA 1
ATOM 1484 C C . ILE A 1 191 ? 5.265 -14.867 -3.182 1.00 77.81 191 ILE A C 1
ATOM 1486 O O . ILE A 1 191 ? 6.201 -14.688 -3.956 1.00 77.81 191 ILE A O 1
ATOM 1490 N N . VAL A 1 192 ? 4.811 -16.094 -2.904 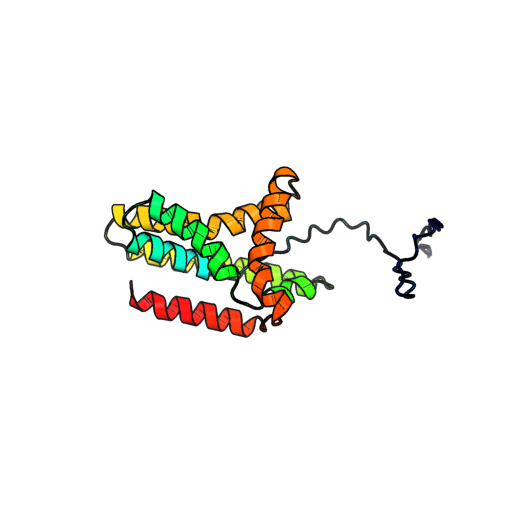1.00 80.25 192 VAL A N 1
ATOM 1491 C CA . VAL A 1 192 ? 5.433 -17.328 -3.422 1.00 80.25 192 VAL A CA 1
ATOM 1492 C C . VAL A 1 192 ? 5.272 -17.448 -4.935 1.00 80.25 192 VAL A C 1
ATOM 1494 O O . VAL A 1 192 ? 6.217 -17.818 -5.632 1.00 80.25 192 VAL A O 1
ATOM 1497 N N . PHE A 1 193 ? 4.082 -17.146 -5.457 1.00 77.44 193 PHE A N 1
ATOM 1498 C CA . PHE A 1 193 ? 3.834 -17.154 -6.895 1.00 77.44 193 PHE A CA 1
ATOM 1499 C C . PHE A 1 193 ? 4.721 -16.129 -7.599 1.00 77.44 193 PHE A C 1
ATOM 1501 O O . PHE A 1 193 ? 5.269 -16.422 -8.658 1.00 77.44 193 PHE A O 1
ATOM 1508 N N . LEU A 1 194 ? 4.906 -14.957 -6.995 1.00 68.94 194 LEU A N 1
ATOM 1509 C CA . LEU A 1 194 ? 5.609 -13.837 -7.609 1.00 68.94 194 LEU A CA 1
ATOM 1510 C C . LEU A 1 194 ? 7.126 -13.942 -7.475 1.00 68.94 194 LEU A C 1
ATOM 1512 O O . LEU A 1 194 ? 7.818 -13.568 -8.414 1.00 68.94 194 LEU A O 1
ATOM 1516 N N . GLN A 1 195 ? 7.636 -14.595 -6.427 1.00 67.19 195 GLN A N 1
ATOM 1517 C CA . GLN A 1 195 ? 9.030 -15.049 -6.341 1.00 67.19 195 GLN A CA 1
ATOM 1518 C C . GLN A 1 195 ? 9.466 -15.833 -7.589 1.00 67.19 195 GLN A C 1
ATOM 1520 O O . GLN A 1 195 ? 10.642 -15.862 -7.909 1.00 67.19 195 GLN A O 1
ATOM 1525 N N . ARG A 1 196 ? 8.552 -16.522 -8.284 1.00 68.25 196 ARG A N 1
ATOM 1526 C CA . ARG A 1 196 ? 8.907 -17.323 -9.462 1.00 68.25 196 ARG A CA 1
ATOM 1527 C C . ARG A 1 196 ? 9.228 -16.480 -10.704 1.00 68.25 196 ARG A C 1
ATOM 1529 O O . ARG A 1 196 ? 9.772 -17.021 -11.664 1.00 68.25 196 ARG A O 1
ATOM 1536 N N . TYR A 1 197 ? 8.848 -15.206 -10.706 1.00 62.97 197 TYR A N 1
ATOM 1537 C CA . TYR A 1 197 ? 9.011 -14.295 -11.841 1.00 62.97 197 TYR A CA 1
ATOM 1538 C C . TYR A 1 197 ? 10.171 -13.300 -11.659 1.00 62.97 197 TYR A C 1
ATOM 1540 O O . TYR A 1 197 ? 10.387 -12.478 -12.548 1.00 62.97 197 TYR A O 1
ATOM 1548 N N . PHE A 1 198 ? 10.910 -13.401 -10.550 1.00 56.34 198 PHE A N 1
ATOM 1549 C CA . PHE A 1 198 ? 12.142 -12.667 -10.247 1.00 56.34 198 PHE A CA 1
ATOM 1550 C C . PHE A 1 198 ? 13.274 -13.659 -9.961 1.00 56.34 198 PHE A C 1
ATOM 1552 O O . PHE A 1 198 ? 14.438 -13.310 -10.250 1.00 56.34 198 PHE A O 1
#

Secondary structure (DSSP, 8-state):
----------------PPPPTT----------------------S-HHHHHHHHHHHHHHH--HHHHHHHHHHHHHHHHTS--STHHHHHTTTSHHHHHHHHHHHHHHHHHHHHHHHHHHHH---HHHHHHHHHHHHHHHHHHHHHHHHHHH--GGGHHHHHHHHHHHHHHHHHH-PPPHHHHHHHHHHHHHHHHTT-

Foldseek 3Di:
DDDDDDDDDDDDDPDPDPDDPPPDPPPDPPPPDPPPPLQLLQPDPQLLLLLLQLLVQLLVPLDLVSSLQVSLVVLLVVLLDFQASVCLVVVPPDPVSSVVSVVVNVVSVVVSVVLLVVVLVPDPDPSSNSSSVSSSCSNNVLSVLLSCCSRPVPVVCVVSVVVSVCSNVVVCVPPNHDHNVVNVVVSVCSSVVSVVVD

Radius of gyration: 21.76 Å; chains: 1; bounding box: 62×35×73 Å